Protein AF-A0A2H0FPE2-F1 (afdb_monomer_lite)

Radius of gyration: 36.57 Å; chains: 1; bounding box: 71×76×88 Å

pLDDT: mean 77.84, std 14.07, range [41.94, 98.0]

Structure (mmCIF, N/CA/C/O backbone):
data_AF-A0A2H0FPE2-F1
#
_entry.id   AF-A0A2H0FPE2-F1
#
loop_
_atom_site.group_PDB
_atom_site.id
_atom_site.type_symbol
_atom_site.label_atom_id
_atom_site.label_alt_id
_atom_site.label_comp_id
_atom_site.label_asym_id
_atom_site.label_entity_id
_atom_site.label_seq_id
_atom_site.pdbx_PDB_ins_code
_atom_site.Cartn_x
_atom_site.Cartn_y
_atom_site.Cartn_z
_atom_site.occupancy
_atom_site.B_iso_or_equiv
_atom_site.auth_seq_id
_atom_site.auth_comp_id
_atom_site.auth_asym_id
_atom_site.auth_atom_id
_atom_site.pdbx_PDB_model_num
ATOM 1 N N . ILE A 1 1 ? -11.562 -29.407 -19.167 1.00 75.38 1 ILE A N 1
ATOM 2 C CA . ILE A 1 1 ? -11.575 -29.638 -17.700 1.00 75.38 1 ILE A CA 1
ATOM 3 C C . ILE A 1 1 ? -12.177 -31.004 -17.381 1.00 75.38 1 ILE A C 1
ATOM 5 O O . ILE A 1 1 ? -11.482 -31.817 -16.789 1.00 75.38 1 ILE A O 1
ATOM 9 N N . ASP A 1 2 ? -13.384 -31.317 -17.862 1.00 82.12 2 ASP A N 1
ATOM 10 C CA . ASP A 1 2 ? -14.055 -32.599 -17.571 1.00 82.12 2 ASP A CA 1
ATOM 11 C C . ASP A 1 2 ? -13.269 -33.849 -17.997 1.00 82.12 2 ASP A C 1
ATOM 13 O O . ASP A 1 2 ? -13.118 -34.779 -17.211 1.00 82.12 2 ASP A O 1
ATOM 17 N N . ILE A 1 3 ? -12.720 -33.857 -19.217 1.00 82.88 3 ILE A N 1
ATOM 18 C CA . ILE A 1 3 ? -11.922 -34.982 -19.744 1.00 82.88 3 ILE A CA 1
ATOM 19 C C . ILE A 1 3 ? -10.658 -35.205 -18.900 1.00 82.88 3 ILE A C 1
ATOM 21 O O . ILE A 1 3 ? -10.318 -36.336 -18.568 1.00 82.88 3 ILE A O 1
ATOM 25 N N . PHE A 1 4 ? -9.995 -34.117 -18.507 1.00 84.25 4 PHE A N 1
ATOM 26 C CA . PHE A 1 4 ? -8.787 -34.161 -17.685 1.00 84.25 4 PHE A CA 1
ATOM 27 C C . PHE A 1 4 ? -9.075 -34.680 -16.270 1.00 84.25 4 PHE A C 1
ATOM 29 O O . PHE A 1 4 ? -8.364 -35.550 -15.781 1.00 84.25 4 PHE A O 1
ATOM 36 N N . ILE A 1 5 ? -10.149 -34.209 -15.626 1.00 82.62 5 ILE A N 1
ATOM 37 C CA . ILE A 1 5 ? -10.524 -34.679 -14.284 1.00 82.62 5 ILE A CA 1
ATOM 38 C C . ILE A 1 5 ? -10.939 -36.154 -14.317 1.00 82.62 5 ILE A C 1
ATOM 40 O O . ILE A 1 5 ? -10.510 -36.918 -13.457 1.00 82.62 5 ILE A O 1
ATOM 44 N N . LYS A 1 6 ? -11.701 -36.586 -15.332 1.00 82.94 6 LYS A N 1
ATOM 45 C CA . LYS A 1 6 ? -12.030 -38.009 -15.521 1.00 82.94 6 LYS A CA 1
ATOM 46 C C . LYS A 1 6 ? -10.776 -38.871 -15.678 1.00 82.94 6 LYS A C 1
ATOM 48 O O . LYS A 1 6 ? -10.694 -39.928 -15.060 1.00 82.94 6 LYS A O 1
ATOM 53 N N . PHE A 1 7 ? -9.792 -38.405 -16.450 1.00 83.19 7 PHE A N 1
ATOM 54 C CA . PHE A 1 7 ? -8.505 -39.086 -16.609 1.00 83.19 7 PHE A CA 1
ATOM 55 C C . PHE A 1 7 ? -7.758 -39.231 -15.272 1.00 83.19 7 PHE A C 1
ATOM 57 O O . PHE A 1 7 ? -7.337 -40.332 -14.924 1.00 83.19 7 PHE A O 1
ATOM 64 N N . VAL A 1 8 ? -7.661 -38.153 -14.485 1.00 84.56 8 VAL A N 1
ATOM 65 C CA . VAL A 1 8 ? -7.012 -38.173 -13.162 1.00 84.56 8 VAL A CA 1
ATOM 66 C C . VAL A 1 8 ? -7.737 -39.110 -12.190 1.00 84.56 8 VAL A C 1
ATOM 68 O O . VAL A 1 8 ? -7.090 -39.912 -11.528 1.00 84.56 8 VAL A O 1
ATOM 71 N N . LEU A 1 9 ? -9.071 -39.064 -12.114 1.00 83.38 9 LEU A N 1
ATOM 72 C CA . LEU A 1 9 ? -9.845 -39.934 -11.217 1.00 83.38 9 LEU A CA 1
ATOM 73 C C . LEU A 1 9 ? -9.667 -41.420 -11.544 1.00 83.38 9 LEU A C 1
ATOM 75 O O . LEU A 1 9 ? -9.528 -42.238 -10.634 1.00 83.38 9 LEU A O 1
ATOM 79 N N . ASN A 1 10 ? -9.608 -41.756 -12.834 1.00 82.31 10 ASN A N 1
ATOM 80 C CA . ASN A 1 10 ? -9.372 -43.124 -13.278 1.00 82.31 10 ASN A CA 1
ATOM 81 C C . ASN A 1 10 ? -7.967 -43.622 -12.887 1.00 82.31 10 ASN A C 1
ATOM 83 O O . ASN A 1 10 ? -7.808 -44.783 -12.522 1.00 82.31 10 ASN A O 1
ATOM 87 N N . GLN A 1 11 ? -6.962 -42.735 -12.878 1.00 85.12 11 GLN A N 1
ATOM 88 C CA . GLN A 1 11 ? -5.601 -43.044 -12.417 1.00 85.12 11 GLN A CA 1
ATOM 89 C C . GLN A 1 11 ? -5.539 -43.375 -10.913 1.00 85.12 11 GLN A C 1
ATOM 91 O O . GLN A 1 11 ? -4.677 -44.140 -10.487 1.00 85.12 11 GLN A O 1
ATOM 96 N N . PHE A 1 12 ? -6.462 -42.837 -10.111 1.00 84.38 12 PHE A N 1
ATOM 97 C CA . PHE A 1 12 ? -6.601 -43.145 -8.683 1.00 84.38 12 PHE A CA 1
ATOM 98 C C . PHE A 1 12 ? -7.554 -44.325 -8.403 1.00 84.38 12 PHE A C 1
ATOM 100 O O . PHE A 1 12 ? -7.975 -44.505 -7.264 1.00 84.38 12 PHE A O 1
ATOM 107 N N . PHE A 1 13 ? -7.909 -45.127 -9.420 1.00 73.19 13 PHE A N 1
ATOM 108 C CA . PHE A 1 13 ? -8.872 -46.242 -9.341 1.00 73.19 13 PHE A CA 1
ATOM 109 C C . PHE A 1 13 ? -10.278 -45.843 -8.852 1.00 73.19 13 PHE A C 1
ATOM 111 O O . PHE A 1 13 ? -11.094 -46.694 -8.493 1.00 73.19 13 PHE A O 1
ATOM 118 N N . ILE A 1 14 ? -10.607 -44.549 -8.885 1.00 75.94 14 ILE A N 1
ATOM 119 C CA . ILE A 1 14 ? -11.940 -44.045 -8.562 1.00 75.94 14 ILE A CA 1
ATOM 120 C C . ILE A 1 14 ? -12.778 -44.160 -9.838 1.00 75.94 14 ILE A C 1
ATOM 122 O O . ILE A 1 14 ? -12.774 -43.279 -10.700 1.00 75.94 14 ILE A O 1
ATOM 126 N N . SER A 1 15 ? -13.487 -45.283 -9.968 1.00 61.09 15 SER A N 1
ATOM 127 C CA . SER A 1 15 ? -14.406 -45.540 -11.083 1.00 61.09 15 SER A CA 1
ATOM 128 C C . SER A 1 15 ? -15.580 -44.561 -11.019 1.00 61.09 15 SER A C 1
ATOM 130 O O . SER A 1 15 ? -16.548 -44.757 -10.284 1.00 61.09 15 SER A O 1
ATOM 132 N N . SER A 1 16 ? -15.485 -43.462 -11.763 1.00 60.28 16 SER A N 1
ATOM 133 C CA . SER A 1 16 ? -16.496 -42.405 -11.756 1.00 60.28 16 SER A CA 1
ATOM 134 C C . SER A 1 16 ? -17.636 -42.719 -12.734 1.00 60.28 16 SER A C 1
ATOM 136 O O . SER A 1 16 ? -17.693 -42.192 -13.838 1.00 60.28 16 SER A O 1
ATOM 138 N N . ASN A 1 17 ? -18.617 -43.517 -12.294 1.00 60.84 17 ASN A N 1
ATOM 139 C CA . ASN A 1 17 ? -19.940 -43.653 -12.943 1.00 60.84 17 ASN A CA 1
ATOM 140 C C . ASN A 1 17 ? -20.829 -42.398 -12.761 1.00 60.84 17 ASN A C 1
ATOM 142 O O . ASN A 1 17 ? -22.056 -42.467 -12.755 1.00 60.84 17 ASN A O 1
ATOM 146 N N . LEU A 1 18 ? -20.217 -41.230 -12.565 1.00 62.97 18 LEU A N 1
ATOM 147 C CA . LEU A 1 18 ? -20.916 -39.980 -12.303 1.00 62.97 18 LEU A CA 1
ATOM 148 C C . LEU A 1 18 ? -21.081 -39.220 -13.623 1.00 62.97 18 LEU A C 1
ATOM 150 O O . LEU A 1 18 ? -20.124 -38.663 -14.161 1.00 62.97 18 LEU A O 1
ATOM 154 N N . ASN A 1 19 ? -22.317 -39.156 -14.125 1.00 68.06 19 ASN A N 1
ATOM 155 C CA . ASN A 1 19 ? -22.724 -38.319 -15.265 1.00 68.06 19 ASN A CA 1
ATOM 156 C C . ASN A 1 19 ? -22.798 -36.820 -14.897 1.00 68.06 19 ASN A C 1
ATOM 158 O O . ASN A 1 19 ? -23.699 -36.106 -15.324 1.00 68.06 19 ASN A O 1
ATOM 162 N N . ILE A 1 20 ? -21.867 -36.333 -14.074 1.00 73.06 20 ILE A N 1
ATOM 163 C CA . ILE A 1 20 ? -21.808 -34.937 -13.634 1.00 73.06 20 ILE A CA 1
ATOM 164 C C . ILE A 1 20 ? -20.642 -34.263 -14.360 1.00 73.06 20 ILE A C 1
ATOM 166 O O . ILE A 1 20 ? -19.510 -34.744 -14.300 1.00 73.06 20 ILE A O 1
ATOM 170 N N . SER A 1 21 ? -20.894 -33.143 -15.039 1.00 84.88 21 SER A N 1
ATOM 171 C CA . SER A 1 21 ? -19.815 -32.326 -15.606 1.00 84.88 21 SER A CA 1
ATOM 172 C C . SER A 1 21 ? -19.144 -31.528 -14.485 1.00 84.88 21 SER A C 1
ATOM 174 O O . SER A 1 21 ? -19.747 -30.624 -13.901 1.00 84.88 21 SER A O 1
ATOM 176 N N . PHE A 1 22 ? -17.883 -31.839 -14.190 1.00 84.81 22 PHE A N 1
ATOM 177 C CA . PHE A 1 22 ? -17.054 -31.141 -13.205 1.00 84.81 22 PHE A CA 1
ATOM 178 C C . PHE A 1 22 ? -16.921 -29.643 -13.492 1.00 84.81 22 PHE A C 1
ATOM 180 O O . PHE A 1 22 ? -16.831 -28.852 -12.557 1.00 84.81 22 PHE A O 1
ATOM 187 N N . SER A 1 23 ? -16.978 -29.236 -14.761 1.00 88.56 23 SER A N 1
ATOM 188 C CA . SER A 1 23 ? -17.035 -27.825 -15.150 1.00 88.56 23 SER A CA 1
ATOM 189 C C . SER A 1 23 ? -18.236 -27.111 -14.508 1.00 88.56 23 SER A C 1
ATOM 191 O O . SER A 1 23 ? -18.063 -26.042 -13.926 1.00 88.56 23 SER A O 1
ATOM 193 N N . TYR A 1 24 ? -19.432 -27.720 -14.523 1.00 89.81 24 TYR A N 1
ATOM 194 C CA . TYR A 1 24 ? -20.614 -27.156 -13.854 1.00 89.81 24 TYR A CA 1
ATOM 195 C C . TYR A 1 24 ? -20.476 -27.172 -12.331 1.00 89.81 24 TYR A C 1
ATOM 197 O O . TYR A 1 24 ? -20.894 -26.218 -11.683 1.00 89.81 24 TYR A O 1
ATOM 205 N N . LEU A 1 25 ? -19.851 -28.204 -11.756 1.00 89.50 25 LEU A N 1
ATOM 206 C CA . LEU A 1 25 ? -19.606 -28.277 -10.314 1.00 89.50 25 LEU A CA 1
ATOM 207 C C . LEU A 1 25 ? -18.671 -27.156 -9.833 1.00 89.50 25 LEU A C 1
ATOM 209 O O . LEU A 1 25 ? -18.956 -26.519 -8.824 1.00 89.50 25 LEU A O 1
ATOM 213 N N . ILE A 1 26 ? -17.594 -26.866 -10.569 1.00 91.62 26 ILE A N 1
ATOM 214 C CA . ILE A 1 26 ? -16.665 -25.772 -10.243 1.00 91.62 26 ILE A CA 1
ATOM 215 C C . ILE A 1 26 ? -17.377 -24.419 -10.322 1.00 91.62 26 ILE A C 1
ATOM 217 O O . ILE A 1 26 ? -17.233 -23.600 -9.415 1.00 91.62 26 ILE A O 1
ATOM 221 N N . ILE A 1 27 ? -18.176 -24.196 -11.373 1.00 94.19 27 ILE A N 1
ATOM 222 C CA . ILE A 1 27 ? -18.973 -22.970 -11.524 1.00 94.19 27 ILE A CA 1
ATOM 223 C C . ILE A 1 27 ? -19.965 -22.835 -10.363 1.00 94.19 27 ILE A C 1
ATOM 225 O O . ILE A 1 27 ? -20.053 -21.767 -9.762 1.00 94.19 27 ILE A O 1
ATOM 229 N N . LEU A 1 28 ? -20.669 -23.915 -10.007 1.00 95.00 28 LEU A N 1
ATOM 230 C CA . LEU A 1 28 ? -21.618 -23.930 -8.895 1.00 95.00 28 LEU A CA 1
ATOM 231 C C . LEU A 1 28 ? -20.932 -23.565 -7.575 1.00 95.00 28 LEU A C 1
ATOM 233 O O . LEU A 1 28 ? -21.420 -22.692 -6.867 1.00 95.00 28 LEU A O 1
ATOM 237 N N . VAL A 1 29 ? -19.790 -24.185 -7.258 1.00 96.12 29 VAL A N 1
ATOM 238 C CA . VAL A 1 29 ? -19.025 -23.896 -6.033 1.00 96.12 29 VAL A CA 1
ATOM 239 C C . VAL A 1 29 ? -18.549 -22.446 -6.015 1.00 96.12 29 VAL A C 1
ATOM 241 O O . VAL A 1 29 ? -18.688 -21.770 -4.998 1.00 96.12 29 VAL A O 1
ATOM 244 N N . TYR A 1 30 ? -18.038 -21.942 -7.139 1.00 96.06 30 TYR A N 1
ATOM 245 C CA . TYR A 1 30 ? -17.602 -20.554 -7.260 1.00 96.06 30 TYR A CA 1
ATOM 246 C C . TYR A 1 30 ? -18.749 -19.570 -6.997 1.00 96.06 30 TYR A C 1
ATOM 248 O O . TYR A 1 30 ? -18.620 -18.668 -6.168 1.00 96.06 30 TYR A O 1
ATOM 256 N N . VAL A 1 31 ? -19.894 -19.771 -7.657 1.00 97.50 31 VAL A N 1
ATOM 257 C CA . VAL A 1 31 ? -21.094 -18.944 -7.464 1.00 97.50 31 VAL A CA 1
ATOM 258 C C . VAL A 1 31 ? -21.600 -19.056 -6.027 1.00 97.50 31 VAL A C 1
ATOM 260 O O . VAL A 1 31 ? -21.934 -18.048 -5.410 1.00 97.50 31 VAL A O 1
ATOM 263 N N . PHE A 1 32 ? -21.608 -20.260 -5.462 1.00 97.75 32 PHE A N 1
ATOM 264 C CA . PHE A 1 32 ? -22.054 -20.506 -4.097 1.00 97.75 32 PHE A CA 1
ATOM 265 C C . PHE A 1 32 ? -21.192 -19.770 -3.062 1.00 97.75 32 PHE A C 1
ATOM 267 O O . PHE A 1 32 ? -21.739 -19.151 -2.152 1.00 97.75 32 PHE A O 1
ATOM 274 N N . ILE A 1 33 ? -19.863 -19.752 -3.227 1.00 97.31 33 ILE A N 1
ATOM 275 C CA . ILE A 1 33 ? -18.948 -18.984 -2.365 1.00 97.31 33 ILE A CA 1
ATOM 276 C C . ILE A 1 33 ? -19.266 -17.487 -2.430 1.00 97.31 33 ILE A C 1
ATOM 278 O O . ILE A 1 33 ? -19.326 -16.833 -1.389 1.00 97.31 33 ILE A O 1
ATOM 282 N N . HIS A 1 34 ? -19.518 -16.944 -3.624 1.00 97.31 34 HIS A N 1
ATOM 283 C CA . HIS A 1 34 ? -19.890 -15.533 -3.783 1.00 97.31 34 HIS A CA 1
ATOM 284 C C . HIS A 1 34 ? -21.232 -15.202 -3.142 1.00 97.31 34 HIS A C 1
ATOM 286 O O . HIS A 1 34 ? -21.344 -14.186 -2.459 1.00 97.31 34 HIS A O 1
ATOM 292 N N . ILE A 1 35 ? -22.236 -16.068 -3.301 1.00 98.00 35 ILE A N 1
ATOM 293 C CA . ILE A 1 35 ? -23.546 -15.894 -2.663 1.00 98.00 35 ILE A CA 1
ATOM 294 C C . ILE A 1 35 ? -23.400 -15.916 -1.139 1.00 98.00 35 ILE A C 1
ATOM 296 O O . ILE A 1 35 ? -23.894 -15.014 -0.463 1.00 98.00 35 ILE A O 1
ATOM 300 N N . LEU A 1 36 ? -22.681 -16.899 -0.588 1.00 97.38 36 LEU A N 1
ATOM 301 C CA . LEU A 1 36 ? -22.422 -16.977 0.851 1.00 97.38 36 LEU A CA 1
ATOM 302 C C . LEU A 1 36 ? -21.652 -15.756 1.364 1.00 97.38 36 LEU A C 1
ATOM 304 O O . LEU A 1 36 ? -21.996 -15.218 2.419 1.00 97.38 36 LEU A O 1
ATOM 308 N N . GLY A 1 37 ? -20.644 -15.298 0.619 1.00 96.81 37 GLY A N 1
ATOM 309 C CA . GLY A 1 37 ? -19.879 -14.093 0.932 1.00 96.81 37 GLY A CA 1
ATOM 310 C C . GLY A 1 37 ? -20.766 -12.850 0.957 1.00 96.81 37 GLY A C 1
ATOM 311 O O . GLY A 1 37 ? -20.761 -12.109 1.939 1.00 96.81 37 GLY A O 1
ATOM 312 N N . GLY A 1 38 ? -21.597 -12.673 -0.073 1.00 96.94 38 GLY A N 1
ATOM 313 C CA . GLY A 1 38 ? -22.553 -11.575 -0.181 1.00 96.94 38 GLY A CA 1
ATOM 314 C C . GLY A 1 38 ? -23.552 -11.561 0.974 1.00 96.94 38 GLY A C 1
ATOM 315 O O . GLY A 1 38 ? -23.664 -10.552 1.668 1.00 96.94 38 GLY A O 1
ATOM 316 N N . ILE A 1 39 ? -24.204 -12.693 1.259 1.00 97.25 39 ILE A N 1
ATOM 317 C CA . ILE A 1 39 ? -25.150 -12.820 2.382 1.00 97.25 39 ILE A CA 1
ATOM 318 C C . ILE A 1 39 ? -24.455 -12.513 3.714 1.00 97.25 39 ILE A C 1
ATOM 320 O O . ILE A 1 39 ? -24.968 -11.729 4.513 1.00 97.25 39 ILE A O 1
ATOM 324 N N . SER A 1 40 ? -23.265 -13.076 3.940 1.00 95.50 40 SER A N 1
ATOM 325 C CA . SER A 1 40 ? -22.494 -12.843 5.166 1.00 95.50 40 SER A CA 1
ATOM 326 C C . SER A 1 40 ? -22.142 -11.364 5.332 1.00 95.50 40 SER A C 1
ATOM 328 O O . SER A 1 40 ? -22.392 -10.786 6.390 1.00 95.50 40 SER A O 1
ATOM 330 N N . SER A 1 41 ? -21.628 -10.724 4.277 1.00 94.44 41 SER A N 1
ATOM 331 C CA . SER A 1 41 ? -21.304 -9.295 4.291 1.00 94.44 41 SER A CA 1
ATOM 332 C C . SER A 1 41 ? -22.538 -8.415 4.490 1.00 94.44 41 SER A C 1
ATOM 334 O O . SER A 1 41 ? -22.473 -7.461 5.260 1.00 94.44 41 SER A O 1
ATOM 336 N N . GLY A 1 42 ? -23.681 -8.765 3.891 1.00 95.56 42 GLY A N 1
ATOM 337 C CA . GLY A 1 42 ? -24.933 -8.024 4.034 1.00 95.56 42 GLY A CA 1
ATOM 338 C C . GLY A 1 42 ? -25.470 -8.070 5.464 1.00 95.56 42 GLY A C 1
ATOM 339 O O . GLY A 1 42 ? -25.828 -7.038 6.031 1.00 95.56 42 GLY A O 1
ATOM 340 N N . ILE A 1 43 ? -25.446 -9.248 6.097 1.00 95.25 43 ILE A N 1
ATOM 341 C CA . ILE A 1 43 ? -25.849 -9.402 7.503 1.00 95.25 43 ILE A CA 1
ATOM 342 C C . ILE A 1 43 ? -24.928 -8.595 8.427 1.00 95.25 43 ILE A C 1
ATOM 344 O O . ILE A 1 43 ? -25.403 -7.974 9.380 1.00 95.25 43 ILE A O 1
ATOM 348 N N . ILE A 1 44 ? -23.618 -8.594 8.162 1.00 91.69 44 ILE A N 1
ATOM 349 C CA . ILE A 1 44 ? -22.653 -7.798 8.930 1.00 91.69 44 ILE A CA 1
ATOM 350 C C . ILE A 1 44 ? -22.928 -6.304 8.731 1.00 91.69 44 ILE A C 1
ATOM 352 O O . ILE A 1 44 ? -23.028 -5.585 9.723 1.00 91.69 44 ILE A O 1
ATOM 356 N N . ALA A 1 45 ? -23.129 -5.853 7.491 1.00 92.44 45 ALA A N 1
ATOM 357 C CA . ALA A 1 45 ? -23.367 -4.452 7.154 1.00 92.44 45 ALA A CA 1
ATOM 358 C C . ALA A 1 45 ? -24.579 -3.862 7.890 1.00 92.44 45 ALA A C 1
ATOM 360 O O . ALA A 1 45 ? -24.484 -2.765 8.432 1.00 92.44 45 ALA A O 1
ATOM 361 N N . ILE A 1 46 ? -25.677 -4.616 8.017 1.00 94.25 46 ILE A N 1
ATOM 362 C CA . ILE A 1 46 ? -26.871 -4.188 8.775 1.00 94.25 46 ILE A CA 1
ATOM 363 C C . ILE A 1 46 ? -26.550 -3.938 10.259 1.00 94.25 46 ILE A C 1
ATOM 365 O O . ILE A 1 46 ? -27.172 -3.100 10.912 1.00 94.25 46 ILE A O 1
ATOM 369 N N . ARG A 1 47 ? -25.572 -4.657 10.820 1.00 90.19 47 ARG A N 1
ATOM 370 C CA . ARG A 1 47 ? -25.187 -4.546 12.234 1.00 90.19 47 ARG A CA 1
ATOM 371 C C . ARG A 1 47 ? -24.174 -3.432 12.494 1.00 90.19 47 ARG A C 1
ATOM 373 O O . ARG A 1 47 ? -24.079 -2.999 13.642 1.00 90.19 47 ARG A O 1
ATOM 380 N N . ILE A 1 48 ? -23.450 -2.966 11.471 1.00 89.69 48 ILE A N 1
ATOM 381 C CA . ILE A 1 48 ? -22.398 -1.947 11.613 1.00 89.69 48 ILE A CA 1
ATOM 382 C C . ILE A 1 48 ? -22.937 -0.653 12.241 1.00 89.69 48 ILE A C 1
ATOM 384 O O . ILE A 1 48 ? -22.375 -0.262 13.259 1.00 89.69 48 ILE A O 1
ATOM 388 N N . PRO A 1 49 ? -24.031 -0.022 11.760 1.00 88.81 49 PRO A N 1
ATOM 389 C CA . PRO A 1 49 ? -24.487 1.256 12.313 1.00 88.81 49 PRO A CA 1
ATOM 390 C C . PRO A 1 49 ? -24.812 1.181 13.806 1.00 88.81 49 PRO A C 1
ATOM 392 O O . PRO A 1 49 ? -24.385 2.033 14.576 1.00 88.81 49 PRO A O 1
ATOM 395 N N . LYS A 1 50 ? -25.510 0.117 14.231 1.00 88.31 50 LYS A N 1
ATOM 396 C CA . LYS A 1 50 ? -25.859 -0.106 15.643 1.00 88.31 50 LYS A CA 1
ATOM 397 C C . LYS A 1 50 ? -24.626 -0.385 16.502 1.00 88.31 50 LYS A C 1
ATOM 399 O O . LYS A 1 50 ? -24.567 0.003 17.664 1.00 88.31 50 LYS A O 1
ATOM 404 N N . TRP A 1 51 ? -23.652 -1.105 15.954 1.00 86.94 51 TRP A N 1
ATOM 405 C CA . TRP A 1 51 ? -22.410 -1.374 16.661 1.00 86.94 51 TRP A CA 1
ATOM 406 C C . TRP A 1 51 ? -21.575 -0.101 16.822 1.00 86.94 51 TRP A C 1
ATOM 408 O O . TRP A 1 51 ? -21.162 0.190 17.940 1.00 86.94 51 TRP A O 1
ATOM 418 N N . VAL A 1 52 ? -21.421 0.688 15.754 1.00 88.69 52 VAL A N 1
ATOM 419 C CA . VAL A 1 52 ? -20.742 1.990 15.775 1.00 88.69 52 VAL A CA 1
ATOM 420 C C . VAL A 1 52 ? -21.437 2.938 16.743 1.00 88.69 52 VAL A C 1
ATOM 422 O O . VAL A 1 52 ? -20.768 3.463 17.618 1.00 88.69 52 VAL A O 1
ATOM 425 N N . SER A 1 53 ? -22.764 3.099 16.685 1.00 86.44 53 SER A N 1
ATOM 426 C CA . SER A 1 53 ? -23.481 4.016 17.584 1.00 86.44 53 SER A CA 1
ATOM 427 C C . SER A 1 53 ? -23.282 3.673 19.060 1.00 86.44 53 SER A C 1
ATOM 429 O O . SER A 1 53 ? -23.125 4.567 19.885 1.00 86.44 53 SER A O 1
ATOM 431 N N . ASN A 1 54 ? -23.261 2.383 19.402 1.00 86.00 54 ASN A N 1
ATOM 432 C CA . ASN A 1 54 ? -23.059 1.942 20.781 1.00 86.00 54 ASN A CA 1
ATOM 433 C C . ASN A 1 54 ? -21.618 2.164 21.251 1.00 86.00 54 ASN A C 1
ATOM 435 O O . ASN A 1 54 ? -21.404 2.490 22.409 1.00 86.00 54 ASN A O 1
ATOM 439 N N . PHE A 1 55 ? -20.644 1.973 20.362 1.00 83.94 55 PHE A N 1
ATOM 440 C CA . PHE A 1 55 ? -19.222 2.067 20.689 1.00 83.94 55 PHE A CA 1
ATOM 441 C C . PHE A 1 55 ? -18.685 3.505 20.608 1.00 83.94 55 PHE A C 1
ATOM 443 O O . PHE A 1 55 ? -17.734 3.847 21.301 1.00 83.94 55 PHE A O 1
ATOM 450 N N . ALA A 1 56 ? -19.311 4.350 19.784 1.00 82.19 56 ALA A N 1
ATOM 451 C CA . ALA A 1 56 ? -18.963 5.754 19.582 1.00 82.19 56 ALA A CA 1
ATOM 452 C C . ALA A 1 56 ? -19.121 6.585 20.859 1.00 82.19 56 ALA A C 1
ATOM 454 O O . ALA A 1 56 ? -18.315 7.474 21.102 1.00 82.19 56 ALA A O 1
ATOM 455 N N . HIS A 1 57 ? -20.122 6.276 21.693 1.00 76.31 57 HIS A N 1
ATOM 456 C CA . HIS A 1 57 ? -20.359 6.994 22.951 1.00 76.31 57 HIS A CA 1
ATOM 457 C C . HIS A 1 57 ? -19.180 6.883 23.930 1.00 76.31 57 HIS A C 1
ATOM 459 O O . HIS A 1 57 ? -18.962 7.790 24.728 1.00 76.31 57 HIS A O 1
ATOM 465 N N . ASP A 1 58 ? -18.398 5.806 23.840 1.00 77.12 58 ASP A N 1
ATOM 466 C CA . ASP A 1 58 ? -17.246 5.558 24.712 1.00 77.12 58 ASP A CA 1
ATOM 467 C C . ASP A 1 58 ? -15.930 6.135 24.146 1.00 77.12 58 ASP A C 1
ATOM 469 O O . ASP A 1 58 ? -14.866 5.992 24.761 1.00 77.12 58 ASP A O 1
ATOM 473 N N . ILE A 1 59 ? -15.972 6.753 22.958 1.00 82.31 59 ILE A N 1
ATOM 474 C CA . ILE A 1 59 ? -14.801 7.272 22.245 1.00 82.31 59 ILE A CA 1
ATOM 475 C C . ILE A 1 59 ? -14.831 8.799 22.255 1.00 82.31 59 ILE A C 1
ATOM 477 O O . ILE A 1 59 ? -15.576 9.440 21.522 1.00 82.31 59 ILE A O 1
ATOM 481 N N . ASP A 1 60 ? -13.940 9.384 23.048 1.00 80.50 60 ASP A N 1
ATOM 482 C CA . ASP A 1 60 ? -13.645 10.812 23.006 1.00 80.50 60 ASP A CA 1
ATOM 483 C C . ASP A 1 60 ? -12.512 11.076 22.001 1.00 80.50 60 ASP A C 1
ATOM 485 O O . ASP A 1 60 ? -11.334 10.848 22.297 1.00 80.50 60 ASP A O 1
ATOM 489 N N . LEU A 1 61 ? -12.876 11.538 20.799 1.00 79.81 61 LEU A N 1
ATOM 490 C CA . LEU A 1 61 ? -11.935 11.824 19.708 1.00 79.81 61 LEU A CA 1
ATOM 491 C C . LEU A 1 61 ? -10.917 12.915 20.073 1.00 79.81 61 LEU A C 1
ATOM 493 O O . LEU A 1 61 ? -9.814 12.921 19.531 1.00 79.81 61 LEU A O 1
ATOM 497 N N . SER A 1 62 ? -11.229 13.790 21.037 1.00 74.56 62 SER A N 1
ATOM 498 C CA . SER A 1 62 ? -10.310 14.850 21.475 1.00 74.56 62 SER A CA 1
ATOM 499 C C . SER A 1 62 ? -9.049 14.312 22.169 1.00 74.56 62 SER A C 1
ATOM 501 O O . SER A 1 62 ? -8.036 15.006 22.251 1.00 74.56 62 SER A O 1
ATOM 503 N N . GLN A 1 63 ? -9.075 13.052 22.621 1.00 77.06 63 GLN A N 1
ATOM 504 C CA . GLN A 1 63 ? -7.929 12.370 23.232 1.00 77.06 63 GLN A CA 1
ATOM 505 C C . GLN A 1 63 ? -6.937 11.825 22.194 1.00 77.06 63 GLN A C 1
ATOM 507 O O . GLN A 1 63 ? -5.837 11.397 22.559 1.00 77.06 63 GLN A O 1
ATOM 512 N N . ILE A 1 64 ? -7.305 11.818 20.910 1.00 79.81 64 ILE A N 1
ATOM 513 C CA . ILE A 1 64 ? -6.475 11.303 19.824 1.00 79.81 64 ILE A CA 1
ATOM 514 C C . ILE A 1 64 ? -5.695 12.465 19.215 1.00 79.81 64 ILE A C 1
ATOM 516 O O . ILE A 1 64 ? -6.068 13.037 18.198 1.00 79.81 64 ILE A O 1
ATOM 520 N N . VAL A 1 65 ? -4.599 12.838 19.872 1.00 76.25 65 VAL A N 1
ATOM 521 C CA . VAL A 1 65 ? -3.731 13.918 19.396 1.00 76.25 65 VAL A CA 1
ATOM 522 C C . VAL A 1 65 ? -2.578 13.314 18.590 1.00 76.25 65 VAL A C 1
ATOM 524 O O . VAL A 1 65 ? -1.803 12.525 19.151 1.00 76.25 65 VAL A O 1
ATOM 527 N N . PRO A 1 66 ? -2.427 13.667 17.298 1.00 75.56 66 PRO A N 1
ATOM 528 C CA . PRO A 1 66 ? -1.244 13.314 16.534 1.00 75.56 66 PRO A CA 1
ATOM 529 C C . PRO A 1 66 ? -0.012 13.873 17.240 1.00 75.56 66 PRO A C 1
ATOM 531 O O . PRO A 1 66 ? 0.071 15.063 17.542 1.00 75.56 66 PRO A O 1
ATOM 534 N N . GLU A 1 67 ? 0.956 13.007 17.517 1.00 66.50 67 GLU A N 1
ATOM 535 C CA . GLU A 1 67 ? 2.284 13.441 17.938 1.00 66.50 67 GLU A CA 1
ATOM 536 C C . GLU A 1 67 ? 2.836 14.304 16.798 1.00 66.50 67 GLU A C 1
ATOM 538 O O . GLU A 1 67 ? 3.020 13.795 15.690 1.00 66.50 67 GLU A O 1
ATOM 543 N N . SER A 1 68 ? 2.990 15.614 17.029 1.00 57.19 68 SER A N 1
ATOM 544 C CA . SER A 1 68 ? 3.377 16.548 15.976 1.00 57.19 68 SER A CA 1
ATOM 545 C C . SER A 1 68 ? 4.686 16.074 15.360 1.00 57.19 68 SER A C 1
ATOM 547 O O . SER A 1 68 ? 5.735 16.018 16.006 1.00 57.19 68 SER A O 1
ATOM 549 N N . THR A 1 69 ? 4.625 15.669 14.095 1.00 51.84 69 THR A N 1
ATOM 550 C CA . THR A 1 69 ? 5.829 15.363 13.339 1.00 51.84 69 THR A CA 1
ATOM 551 C C . THR A 1 69 ? 6.610 16.652 13.214 1.00 51.84 69 THR A C 1
ATOM 553 O O . THR A 1 69 ? 6.217 17.553 12.473 1.00 51.84 69 THR A O 1
ATOM 556 N N . SER A 1 70 ? 7.697 16.734 13.979 1.00 47.94 70 SER A N 1
ATOM 557 C CA . SER A 1 70 ? 8.768 17.706 13.812 1.00 47.94 70 SER A CA 1
ATOM 558 C C . SER A 1 70 ? 8.975 17.983 12.327 1.00 47.94 70 SER A C 1
ATOM 560 O O . SER A 1 70 ? 9.179 17.048 11.549 1.00 47.94 70 SER A O 1
ATOM 562 N N . GLU A 1 71 ? 8.864 19.261 11.980 1.00 44.97 71 GLU A N 1
ATOM 563 C CA . GLU A 1 71 ? 8.947 19.841 10.646 1.00 44.97 71 GLU A CA 1
ATOM 564 C C . GLU A 1 71 ? 9.803 19.010 9.683 1.00 44.97 71 GLU A C 1
ATOM 566 O O . GLU A 1 71 ? 11.032 18.961 9.780 1.00 44.97 71 GLU A O 1
ATOM 571 N N . ILE A 1 72 ? 9.156 18.375 8.704 1.00 45.84 72 ILE A N 1
ATOM 572 C CA . ILE A 1 72 ? 9.863 17.875 7.530 1.00 45.84 72 ILE A CA 1
ATOM 573 C C . ILE A 1 72 ? 10.416 19.119 6.830 1.00 45.84 72 ILE A C 1
ATOM 575 O O . ILE A 1 72 ? 9.683 19.865 6.178 1.00 45.84 72 ILE A O 1
ATOM 579 N N . VAL A 1 73 ? 11.711 19.376 7.023 1.00 43.66 73 VAL A N 1
ATOM 580 C CA . VAL A 1 73 ? 12.445 20.499 6.437 1.00 43.66 73 VAL A CA 1
ATOM 581 C C . VAL A 1 73 ? 12.205 20.507 4.928 1.00 43.66 73 VAL A C 1
ATOM 583 O O . VAL A 1 73 ? 12.788 19.724 4.175 1.00 43.66 73 VAL A O 1
ATOM 586 N N . LYS A 1 74 ? 11.337 21.415 4.467 1.00 43.81 74 LYS A N 1
ATOM 587 C CA . LYS A 1 74 ? 11.102 21.668 3.044 1.00 43.81 74 LYS A CA 1
ATOM 588 C C . LYS A 1 74 ? 12.395 22.192 2.432 1.00 43.81 74 LYS A C 1
ATOM 590 O O . LYS A 1 74 ? 12.714 23.379 2.504 1.00 43.81 74 LYS A O 1
ATOM 595 N N . MET A 1 75 ? 13.159 21.297 1.818 1.00 42.31 75 MET A N 1
ATOM 596 C CA . MET A 1 75 ? 14.402 21.649 1.148 1.00 42.31 75 MET A CA 1
ATOM 597 C C . MET A 1 75 ? 14.085 22.562 -0.050 1.00 42.31 75 MET A C 1
ATOM 599 O O . MET A 1 75 ? 13.529 22.128 -1.061 1.00 42.31 75 MET A O 1
ATOM 603 N N . LYS A 1 76 ? 14.411 23.859 0.075 1.00 42.75 76 LYS A N 1
ATOM 604 C CA . LYS A 1 76 ? 14.223 24.872 -0.978 1.00 42.75 76 LYS A CA 1
ATOM 605 C C . LYS A 1 76 ? 14.883 24.410 -2.283 1.00 42.75 76 LYS A C 1
ATOM 607 O O . LYS A 1 76 ? 16.104 24.272 -2.366 1.00 42.75 76 LYS A O 1
ATOM 612 N N . ARG A 1 77 ? 14.078 24.222 -3.335 1.00 46.28 77 ARG A N 1
ATOM 613 C CA . ARG A 1 77 ? 14.562 23.949 -4.698 1.00 46.28 77 ARG A CA 1
ATOM 614 C C . ARG A 1 77 ? 15.316 25.175 -5.225 1.00 46.28 77 ARG A C 1
ATOM 616 O O . ARG A 1 77 ? 14.710 26.204 -5.511 1.00 46.28 77 ARG A O 1
ATOM 623 N N . LYS A 1 78 ? 16.639 25.063 -5.386 1.00 43.62 78 LYS A N 1
ATOM 624 C CA . LYS A 1 78 ? 17.443 26.050 -6.126 1.00 43.62 78 LYS A CA 1
ATOM 625 C C . LYS A 1 78 ? 17.056 26.011 -7.607 1.00 43.62 78 LYS A C 1
ATOM 627 O O . LYS A 1 78 ? 17.220 24.984 -8.267 1.00 43.62 78 LYS A O 1
ATOM 632 N N . SER A 1 79 ? 16.579 27.133 -8.140 1.00 45.50 79 SER A N 1
ATOM 633 C CA . SER A 1 79 ? 16.387 27.318 -9.577 1.00 45.50 79 SER A CA 1
ATOM 634 C C . SER A 1 79 ? 17.755 27.434 -10.264 1.00 45.50 79 SER A C 1
ATOM 636 O O . SER A 1 79 ? 18.536 28.350 -10.006 1.00 45.50 79 SER A O 1
ATOM 638 N N . LYS A 1 80 ? 18.089 26.476 -11.137 1.00 45.19 80 LYS A N 1
ATOM 639 C CA . LYS A 1 80 ? 19.279 26.578 -11.994 1.00 45.19 80 LYS A CA 1
ATOM 640 C C . LYS A 1 80 ? 18.977 27.523 -13.159 1.00 45.19 80 LYS A C 1
ATOM 642 O O . LYS A 1 80 ? 18.144 27.221 -14.012 1.00 45.19 80 LYS A O 1
ATOM 647 N N . LYS A 1 81 ? 19.665 28.667 -13.179 1.00 45.94 81 LYS A N 1
ATOM 648 C CA . LYS A 1 81 ? 19.628 29.667 -14.253 1.00 45.94 81 LYS A CA 1
ATOM 649 C C . LYS A 1 81 ? 20.216 29.114 -15.564 1.00 45.94 81 LYS A C 1
ATOM 651 O O . LYS A 1 81 ? 21.345 28.641 -15.604 1.00 45.94 81 LYS A O 1
ATOM 656 N N . TRP A 1 82 ? 19.415 29.217 -16.625 1.00 41.94 82 TRP A N 1
ATOM 657 C CA . TRP A 1 82 ? 19.743 29.886 -17.894 1.00 41.94 82 TRP A CA 1
ATOM 658 C C . TRP A 1 82 ? 21.106 29.596 -18.561 1.00 41.94 82 TRP A C 1
ATOM 660 O O . TRP A 1 82 ? 21.868 30.509 -18.845 1.00 41.94 82 TRP A O 1
ATOM 670 N N . PHE A 1 83 ? 21.357 28.349 -18.960 1.00 42.09 83 PHE A N 1
ATOM 671 C CA . PHE A 1 83 ? 22.347 28.034 -20.012 1.00 42.09 83 PHE A CA 1
ATOM 672 C C . PHE A 1 83 ? 21.700 27.351 -21.232 1.00 42.09 83 PHE A C 1
ATOM 674 O O . PHE A 1 83 ? 22.271 26.462 -21.856 1.00 42.09 83 PHE A O 1
ATOM 681 N N . SER A 1 84 ? 20.471 27.740 -21.587 1.00 50.34 84 SER A N 1
ATOM 682 C CA . SER A 1 84 ? 19.726 27.137 -22.706 1.00 50.34 84 SER A CA 1
ATOM 683 C C . SER A 1 84 ? 19.919 27.827 -24.060 1.00 50.34 84 SER A C 1
ATOM 685 O O . SER A 1 84 ? 19.382 27.340 -25.050 1.00 50.34 84 SER A O 1
ATOM 687 N N . LYS A 1 85 ? 20.682 28.926 -24.149 1.00 51.72 85 LYS A N 1
ATOM 688 C CA . LYS A 1 85 ? 20.794 29.704 -25.400 1.00 51.72 85 LYS A CA 1
ATOM 689 C C . LYS A 1 85 ? 22.040 29.418 -26.248 1.00 51.72 85 LYS A C 1
ATOM 691 O O . LYS A 1 85 ? 22.129 29.934 -27.352 1.00 51.72 85 LYS A O 1
ATOM 696 N N . LEU A 1 86 ? 22.960 28.561 -25.790 1.00 51.75 86 LEU A N 1
ATOM 697 C CA . LEU A 1 86 ? 24.156 28.198 -26.570 1.00 51.75 86 LEU A CA 1
ATOM 698 C C . LEU A 1 86 ? 23.933 26.992 -27.502 1.00 51.75 86 LEU A C 1
ATOM 700 O O . LEU A 1 86 ? 24.683 26.784 -28.447 1.00 51.75 86 LEU A O 1
ATOM 704 N N . SER A 1 87 ? 22.870 26.216 -27.274 1.00 57.91 87 SER A N 1
ATOM 705 C CA . SER A 1 87 ? 22.597 24.989 -28.033 1.00 57.91 87 SER A CA 1
ATOM 706 C C . SER A 1 87 ? 22.091 25.241 -29.457 1.00 57.91 87 SER A C 1
ATOM 708 O O . SER A 1 87 ? 22.383 24.435 -30.335 1.00 57.91 87 SER A O 1
ATOM 710 N N . GLY A 1 88 ? 21.350 26.328 -29.698 1.00 60.06 88 GLY A N 1
ATOM 711 C CA . GLY A 1 88 ? 20.810 26.634 -31.030 1.00 60.06 88 GLY A CA 1
ATOM 712 C C . GLY A 1 88 ? 21.879 27.135 -32.003 1.00 60.06 88 GLY A C 1
ATOM 713 O O . GLY A 1 88 ? 21.921 26.701 -33.150 1.00 60.06 88 GLY A O 1
ATOM 714 N N . ILE A 1 89 ? 22.794 27.987 -31.522 1.00 66.62 89 ILE A N 1
ATOM 715 C CA . ILE A 1 89 ? 23.881 28.550 -32.338 1.00 66.62 89 ILE A CA 1
ATOM 716 C C . ILE A 1 89 ? 24.913 27.475 -32.721 1.00 66.62 89 ILE A C 1
ATOM 718 O O . ILE A 1 89 ? 25.397 27.458 -33.850 1.00 66.62 89 ILE A O 1
ATOM 722 N N . LEU A 1 90 ? 25.194 26.534 -31.809 1.00 65.12 90 LEU A N 1
ATOM 723 C CA . LEU A 1 90 ? 26.072 25.386 -32.058 1.00 65.12 90 LEU A CA 1
ATOM 724 C C . LEU A 1 90 ? 25.473 24.426 -33.088 1.00 65.12 90 LEU A C 1
ATOM 726 O O . LEU A 1 90 ? 26.192 23.959 -33.963 1.00 65.12 90 LEU A O 1
ATOM 730 N N . PHE A 1 91 ? 24.162 24.172 -33.027 1.00 68.50 91 PHE A N 1
ATOM 731 C CA . PHE A 1 91 ? 23.478 23.326 -34.006 1.00 68.50 91 PHE A CA 1
ATOM 732 C C . PHE A 1 91 ? 23.537 23.931 -35.416 1.00 68.50 91 PHE A C 1
ATOM 734 O O . PHE A 1 91 ? 23.845 23.226 -36.373 1.00 68.50 91 PHE A O 1
ATOM 741 N N . PHE A 1 92 ? 23.312 25.243 -35.540 1.00 71.88 92 PHE A N 1
ATOM 742 C CA . PHE A 1 92 ? 23.323 25.932 -36.834 1.00 71.88 92 PHE A CA 1
ATOM 743 C C . PHE A 1 92 ? 24.737 26.055 -37.426 1.00 71.88 92 PHE A C 1
ATOM 745 O O . PHE A 1 92 ? 24.939 25.753 -38.598 1.00 71.88 92 PHE A O 1
ATOM 752 N N . SER A 1 93 ? 25.727 26.422 -36.602 1.00 70.06 93 SER A N 1
ATOM 753 C CA . SER A 1 93 ? 27.146 26.479 -36.997 1.00 70.06 93 SER A CA 1
ATOM 754 C C . SER A 1 93 ? 27.666 25.116 -37.469 1.00 70.06 93 SER A C 1
ATOM 756 O O . SER A 1 93 ? 28.392 25.009 -38.455 1.00 70.06 93 SER A O 1
ATOM 758 N N . LEU A 1 94 ? 27.226 24.042 -36.818 1.00 67.00 94 LEU A N 1
ATOM 759 C CA . LEU A 1 94 ? 27.638 22.690 -37.152 1.00 67.00 94 LEU A CA 1
ATOM 760 C C . LEU A 1 94 ? 26.911 22.110 -38.373 1.00 67.00 94 LEU A C 1
ATOM 762 O O . LEU A 1 94 ? 27.533 21.417 -39.175 1.00 67.00 94 LEU A O 1
ATOM 766 N N . ALA A 1 95 ? 25.616 22.391 -38.542 1.00 72.31 95 ALA A N 1
ATOM 767 C CA . ALA A 1 95 ? 24.900 22.047 -39.769 1.00 72.31 95 ALA A CA 1
ATOM 768 C C . ALA A 1 95 ? 25.561 22.726 -40.978 1.00 72.31 95 ALA A C 1
ATOM 770 O O . ALA A 1 95 ? 25.789 22.082 -42.001 1.00 72.31 95 ALA A O 1
ATOM 771 N N . LEU A 1 96 ? 25.965 23.991 -40.817 1.00 76.44 96 LEU A N 1
ATOM 772 C CA . LEU A 1 96 ? 26.737 24.723 -41.815 1.00 76.44 96 LEU A CA 1
ATOM 773 C C . LEU A 1 96 ? 28.102 24.061 -42.076 1.00 76.44 96 LEU A C 1
ATOM 775 O O . LEU A 1 96 ? 28.459 23.853 -43.233 1.00 76.44 96 LEU A O 1
ATOM 779 N N . PHE A 1 97 ? 28.826 23.643 -41.031 1.00 77.00 97 PHE A N 1
ATOM 780 C CA . PHE A 1 97 ? 30.086 22.901 -41.168 1.00 77.00 97 PHE A CA 1
ATOM 781 C C . PHE A 1 97 ? 29.914 21.575 -41.929 1.00 77.00 97 PHE A C 1
ATOM 783 O O . PHE A 1 97 ? 30.702 21.279 -42.822 1.00 77.00 97 PHE A O 1
ATOM 790 N N . LEU A 1 98 ? 28.866 20.796 -41.638 1.00 71.44 98 LEU A N 1
ATOM 791 C CA . LEU A 1 98 ? 28.574 19.537 -42.336 1.00 71.44 98 LEU A CA 1
ATOM 792 C C . LEU A 1 98 ? 28.215 19.749 -43.812 1.00 71.44 98 LEU A C 1
ATOM 794 O O . LEU A 1 98 ? 28.628 18.951 -44.654 1.00 71.44 98 LEU A O 1
ATOM 798 N N . ILE A 1 99 ? 27.486 20.821 -44.136 1.00 74.25 99 ILE A N 1
ATOM 799 C CA . ILE A 1 99 ? 27.178 21.199 -45.523 1.00 74.25 99 ILE A CA 1
ATOM 800 C C . ILE A 1 99 ? 28.473 21.558 -46.261 1.00 74.25 99 ILE A C 1
ATOM 802 O O . ILE A 1 99 ? 28.728 21.023 -47.338 1.00 74.25 99 ILE A O 1
ATOM 806 N N . VAL A 1 100 ? 29.335 22.382 -45.658 1.00 74.12 100 VAL A N 1
ATOM 807 C CA . VAL A 1 100 ? 30.637 22.753 -46.239 1.00 74.12 100 VAL A CA 1
ATOM 808 C C . VAL A 1 100 ? 31.525 21.521 -46.446 1.00 74.12 100 VAL A C 1
ATOM 810 O O . VAL A 1 100 ? 32.096 21.351 -47.524 1.00 74.12 100 VAL A O 1
ATOM 813 N N . LEU A 1 101 ? 31.594 20.611 -45.470 1.00 67.25 101 LEU A N 1
ATOM 814 C CA . LEU A 1 101 ? 32.356 19.361 -45.581 1.00 67.25 101 LEU A CA 1
ATOM 815 C C . LEU A 1 101 ? 31.797 18.432 -46.676 1.00 67.25 101 LEU A C 1
ATOM 817 O O . LEU A 1 101 ? 32.545 17.722 -47.349 1.00 67.25 101 LEU A O 1
ATOM 821 N N . SER A 1 102 ? 30.474 18.443 -46.875 1.00 67.44 102 SER A N 1
ATOM 822 C CA . SER A 1 102 ? 29.821 17.643 -47.913 1.00 67.44 102 SER A CA 1
ATOM 823 C C . SER A 1 102 ? 30.033 18.192 -49.326 1.00 67.44 102 SER A C 1
ATOM 825 O O . SER A 1 102 ? 30.044 17.398 -50.259 1.00 67.44 102 SER A O 1
ATOM 827 N N . TYR A 1 103 ? 30.207 19.507 -49.498 1.00 68.38 103 TYR A N 1
ATOM 828 C CA . TYR A 1 103 ? 30.403 20.131 -50.815 1.00 68.38 103 TYR A CA 1
ATOM 829 C C . TYR A 1 103 ? 31.878 20.242 -51.235 1.00 68.38 103 TYR A C 1
ATOM 831 O O . TYR A 1 103 ? 32.184 20.196 -52.422 1.00 68.38 103 TYR A O 1
ATOM 839 N N . THR A 1 104 ? 32.812 20.342 -50.287 1.00 65.12 104 THR A N 1
ATOM 840 C CA . THR A 1 104 ? 34.249 20.557 -50.575 1.00 65.12 104 THR A CA 1
ATOM 841 C C . THR A 1 104 ? 35.025 19.295 -50.969 1.00 65.12 104 THR A C 1
ATOM 843 O O . THR A 1 104 ? 36.185 19.380 -51.367 1.00 65.12 104 THR A O 1
ATOM 846 N N . THR A 1 105 ? 34.408 18.113 -50.896 1.00 58.25 105 THR A N 1
ATOM 847 C CA . THR A 1 105 ? 35.083 16.818 -51.109 1.00 58.25 105 THR A CA 1
ATOM 848 C C . THR A 1 105 ? 34.956 16.261 -52.532 1.00 58.25 105 THR A C 1
ATOM 850 O O . THR A 1 105 ? 35.688 15.337 -52.878 1.00 58.25 105 THR A O 1
ATOM 853 N N . SER A 1 106 ? 34.123 16.870 -53.386 1.00 58.12 106 SER A N 1
ATOM 854 C CA . SER A 1 106 ? 33.960 16.496 -54.805 1.00 58.12 106 SER A CA 1
ATOM 855 C C . SER A 1 106 ? 35.218 16.719 -55.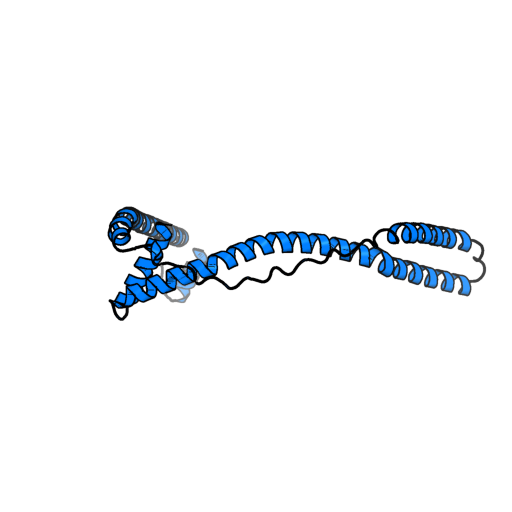660 1.00 58.12 106 SER A C 1
ATOM 857 O O . SER A 1 106 ? 35.308 16.172 -56.753 1.00 58.12 106 SER A O 1
ATOM 859 N N . SER A 1 107 ? 36.188 17.514 -55.197 1.00 58.44 107 SER A N 1
ATOM 860 C CA . SER A 1 107 ? 37.357 17.909 -56.001 1.00 58.44 107 SER A CA 1
ATOM 861 C C . SER A 1 107 ? 38.593 17.015 -55.812 1.00 58.44 107 SER A C 1
ATOM 863 O O . SER A 1 107 ? 39.583 17.200 -56.513 1.00 58.44 107 SER A O 1
ATOM 865 N N . PHE A 1 108 ? 38.568 16.053 -54.878 1.00 59.50 108 PHE A N 1
ATOM 866 C CA . PHE A 1 108 ? 39.735 15.229 -54.499 1.00 59.50 108 PHE A CA 1
ATOM 867 C C . PHE A 1 108 ? 39.642 13.761 -54.959 1.00 59.50 108 PHE A C 1
ATOM 869 O O . PHE A 1 108 ? 40.306 12.883 -54.405 1.00 59.50 108 PHE A O 1
ATOM 876 N N . GLU A 1 109 ? 38.827 13.474 -55.977 1.00 58.84 109 GLU A N 1
ATOM 877 C CA . GLU A 1 109 ? 38.479 12.105 -56.391 1.00 58.84 109 GLU A CA 1
ATOM 878 C C . GLU A 1 109 ? 39.635 11.265 -56.964 1.00 58.84 109 GLU A C 1
ATOM 880 O O . GLU A 1 109 ? 39.502 10.046 -57.060 1.00 58.84 109 GLU A O 1
ATOM 885 N N . SER A 1 110 ? 40.784 11.861 -57.294 1.00 65.50 110 SER A N 1
ATOM 886 C CA . SER A 1 110 ? 41.888 11.155 -57.960 1.00 65.50 110 SER A CA 1
ATOM 887 C C . SER A 1 110 ? 42.796 10.335 -57.031 1.00 65.50 110 SER A C 1
ATOM 889 O O . SER A 1 110 ? 43.519 9.469 -57.517 1.00 65.50 110 SER A O 1
ATOM 891 N N . ASN A 1 111 ? 42.749 10.539 -55.705 1.00 75.31 111 ASN A N 1
ATOM 892 C CA . ASN A 1 111 ? 43.654 9.881 -54.750 1.00 75.31 111 ASN A CA 1
ATOM 893 C C . ASN A 1 111 ? 42.905 8.965 -53.764 1.00 75.31 111 ASN A C 1
ATOM 895 O O . ASN A 1 111 ? 42.333 9.404 -52.763 1.00 75.31 111 ASN A O 1
ATOM 899 N N . LEU A 1 112 ? 42.972 7.656 -54.019 1.00 76.56 112 LEU A N 1
ATOM 900 C CA . LEU A 1 112 ? 42.300 6.593 -53.259 1.00 76.56 112 LEU A CA 1
ATOM 901 C C . LEU A 1 112 ? 42.556 6.614 -51.727 1.00 76.56 112 LEU A C 1
ATOM 903 O O . LEU A 1 112 ? 41.580 6.515 -50.979 1.00 76.56 112 LEU A O 1
ATOM 907 N N . PRO A 1 113 ? 43.789 6.812 -51.209 1.00 80.81 113 PRO A N 1
ATOM 908 C CA . PRO A 1 113 ? 44.014 6.888 -49.758 1.00 80.81 113 PRO A CA 1
ATOM 909 C C . PRO A 1 113 ? 43.390 8.135 -49.108 1.00 80.81 113 PRO A C 1
ATOM 911 O O . PRO A 1 113 ? 42.884 8.061 -47.988 1.00 80.81 113 PRO A O 1
ATOM 914 N N . ILE A 1 114 ? 43.352 9.264 -49.822 1.00 79.19 114 ILE A N 1
ATOM 915 C CA . ILE A 1 114 ? 42.729 10.508 -49.342 1.00 79.19 114 ILE A CA 1
ATOM 916 C C . ILE A 1 114 ? 41.210 10.323 -49.236 1.00 79.19 114 ILE A C 1
ATOM 918 O O . ILE A 1 114 ? 40.600 10.718 -48.242 1.00 79.19 114 ILE A O 1
ATOM 922 N N . LYS A 1 115 ? 40.603 9.630 -50.206 1.00 77.88 115 LYS A N 1
ATOM 923 C CA . LYS A 1 115 ? 39.173 9.294 -50.195 1.00 77.88 115 LYS A CA 1
ATOM 924 C C . LYS A 1 115 ? 38.776 8.464 -48.970 1.00 77.88 115 LYS A C 1
ATOM 926 O O . LYS A 1 115 ? 37.774 8.773 -48.326 1.00 77.88 115 LYS A O 1
ATOM 931 N N . ILE A 1 116 ? 39.567 7.449 -48.616 1.00 81.69 116 ILE A N 1
ATOM 932 C CA . ILE A 1 116 ? 39.307 6.604 -47.438 1.00 81.69 116 ILE A CA 1
ATOM 933 C C . ILE A 1 116 ? 39.410 7.431 -46.149 1.00 81.69 116 ILE A C 1
ATOM 935 O O . ILE A 1 116 ? 38.514 7.366 -45.306 1.00 81.69 116 ILE A O 1
ATOM 939 N N . ALA A 1 117 ? 40.450 8.260 -46.013 1.00 81.38 117 ALA A N 1
ATOM 940 C CA . ALA A 1 117 ? 40.620 9.131 -44.849 1.00 81.38 117 ALA A CA 1
ATOM 941 C C . ALA A 1 117 ? 39.435 10.102 -44.671 1.00 81.38 117 ALA A C 1
ATOM 943 O O . ALA A 1 117 ? 38.926 10.265 -43.559 1.00 81.38 117 ALA A O 1
ATOM 944 N N . ILE A 1 118 ? 38.935 10.680 -45.771 1.00 79.88 118 ILE A N 1
ATOM 945 C CA . ILE A 1 118 ? 37.763 11.570 -45.783 1.00 79.88 118 ILE A CA 1
ATOM 946 C C . ILE A 1 118 ? 36.480 10.835 -45.347 1.00 79.88 118 ILE A C 1
ATOM 948 O O . ILE A 1 118 ? 35.657 11.387 -44.613 1.00 79.88 118 ILE A O 1
ATOM 952 N N . MET A 1 119 ? 36.294 9.578 -45.755 1.00 80.44 119 MET A N 1
ATOM 953 C CA . MET A 1 119 ? 35.134 8.786 -45.328 1.00 80.44 119 MET A CA 1
ATOM 954 C C . MET A 1 119 ? 35.166 8.483 -43.824 1.00 80.44 119 MET A C 1
ATOM 956 O O . MET A 1 119 ? 34.144 8.604 -43.144 1.00 80.44 119 MET A O 1
ATOM 960 N N . VAL A 1 120 ? 36.341 8.146 -43.285 1.00 82.56 120 VAL A N 1
ATOM 961 C CA . VAL A 1 120 ? 36.514 7.847 -41.856 1.00 82.56 120 VAL A CA 1
ATOM 962 C C . VAL A 1 120 ? 36.294 9.094 -41.001 1.00 82.56 120 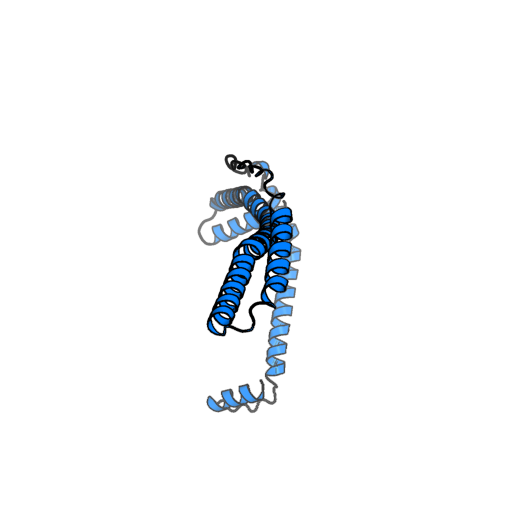VAL A C 1
ATOM 964 O O . VAL A 1 120 ? 35.506 9.047 -40.053 1.00 82.56 120 VAL A O 1
ATOM 967 N N . ILE A 1 121 ? 36.902 10.233 -41.358 1.00 81.44 121 ILE A N 1
ATOM 968 C CA . ILE A 1 121 ? 36.712 11.483 -40.606 1.00 81.44 121 ILE A CA 1
ATOM 969 C C . ILE A 1 121 ? 35.252 11.945 -40.649 1.00 81.44 121 ILE A C 1
ATOM 971 O O . ILE A 1 121 ? 34.747 12.456 -39.650 1.00 81.44 121 ILE A O 1
ATOM 975 N N . ARG A 1 122 ? 34.532 11.702 -41.755 1.00 77.88 122 ARG A N 1
ATOM 976 C CA . ARG A 1 122 ? 33.096 11.990 -41.870 1.00 77.88 122 ARG A CA 1
ATOM 977 C C . ARG A 1 122 ? 32.276 11.146 -40.895 1.00 77.88 122 ARG A C 1
ATOM 979 O O . ARG A 1 122 ? 31.443 11.697 -40.182 1.00 77.88 122 ARG A O 1
ATOM 986 N N . SER A 1 123 ? 32.533 9.841 -40.827 1.00 82.25 123 SER A N 1
ATOM 987 C CA . SER A 1 123 ? 31.840 8.932 -39.903 1.00 82.25 123 SER A CA 1
ATOM 988 C C . SER A 1 123 ? 32.088 9.298 -38.434 1.00 82.25 123 SER A C 1
ATOM 990 O O . SER A 1 123 ? 31.145 9.420 -37.646 1.00 82.25 123 SER A O 1
ATOM 992 N N . ILE A 1 124 ? 33.348 9.571 -38.080 1.00 83.06 124 ILE A N 1
ATOM 993 C CA . ILE A 1 124 ? 33.738 9.996 -36.728 1.00 83.06 124 ILE A CA 1
ATOM 994 C C . ILE A 1 124 ? 33.082 11.332 -36.377 1.00 83.06 124 ILE A C 1
ATOM 996 O O . ILE A 1 124 ? 32.516 11.470 -35.294 1.00 83.06 124 ILE A O 1
ATOM 1000 N N . SER A 1 125 ? 33.095 12.290 -37.307 1.00 79.81 125 SER A N 1
ATOM 1001 C CA . SER A 1 125 ? 32.473 13.601 -37.116 1.00 79.81 125 SER A CA 1
ATOM 1002 C C . SER A 1 125 ? 30.970 13.470 -36.879 1.00 79.81 125 SER A C 1
ATOM 1004 O O . SER A 1 125 ? 30.470 13.980 -35.884 1.00 79.81 125 SER A O 1
ATOM 1006 N N . ILE A 1 126 ? 30.246 12.725 -37.721 1.00 80.81 126 ILE A N 1
ATOM 1007 C CA . ILE A 1 126 ? 28.797 12.503 -37.558 1.00 80.81 126 ILE A CA 1
ATOM 1008 C C . ILE A 1 126 ? 28.491 11.827 -36.213 1.00 80.81 126 ILE A C 1
ATOM 1010 O O . ILE A 1 126 ? 27.562 12.234 -35.514 1.00 80.81 126 ILE A O 1
ATOM 1014 N N . THR A 1 127 ? 29.294 10.840 -35.813 1.00 82.12 127 THR A N 1
ATOM 1015 C CA . THR A 1 127 ? 29.115 10.118 -34.544 1.00 82.12 127 THR A CA 1
ATOM 1016 C C . THR A 1 127 ? 29.348 11.025 -33.334 1.00 82.12 127 THR A C 1
ATOM 1018 O O . THR A 1 127 ? 28.529 11.055 -32.413 1.00 82.12 127 THR A O 1
ATOM 1021 N N . LEU A 1 128 ? 30.425 11.819 -33.346 1.00 77.75 128 LEU A N 1
ATOM 1022 C CA . LEU A 1 128 ? 30.717 12.809 -32.304 1.00 77.75 128 LEU A CA 1
ATOM 1023 C C . LEU A 1 128 ? 29.593 13.831 -32.177 1.00 77.75 128 LEU A C 1
ATOM 1025 O O . LEU A 1 128 ? 29.179 14.165 -31.073 1.00 77.75 128 LEU A O 1
ATOM 1029 N N . ILE A 1 129 ? 29.063 14.293 -33.304 1.00 76.00 129 ILE A N 1
ATOM 1030 C CA . ILE A 1 129 ? 27.953 15.244 -33.353 1.00 76.00 129 ILE A CA 1
ATOM 1031 C C . ILE A 1 129 ? 26.695 14.648 -32.730 1.00 76.00 129 ILE A C 1
ATOM 1033 O O . ILE A 1 129 ? 26.035 15.297 -31.913 1.00 76.00 129 ILE A O 1
ATOM 1037 N N . TRP A 1 130 ? 26.382 13.400 -33.077 1.00 80.06 130 TRP A N 1
ATOM 1038 C CA . TRP A 1 130 ? 25.245 12.693 -32.506 1.00 80.06 130 TRP A CA 1
ATOM 1039 C C . TRP A 1 130 ? 25.357 12.597 -30.982 1.00 80.06 130 TRP A C 1
ATOM 1041 O O . TRP A 1 130 ? 24.416 12.909 -30.250 1.00 80.06 130 TRP A O 1
ATOM 1051 N N . PHE A 1 131 ? 26.543 12.253 -30.486 1.00 78.38 131 PHE A N 1
ATOM 1052 C CA . PHE A 1 131 ? 26.775 12.108 -29.056 1.00 78.38 131 PHE A CA 1
ATOM 1053 C C . PHE A 1 131 ? 26.812 13.454 -28.315 1.00 78.38 131 PHE A C 1
ATOM 1055 O O . PHE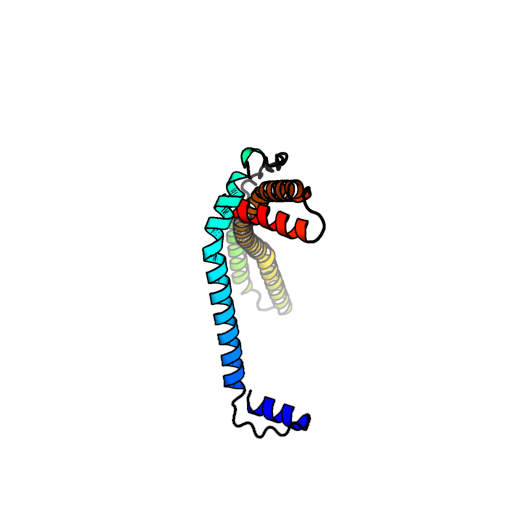 A 1 131 ? 26.265 13.580 -27.223 1.00 78.38 131 PHE A O 1
ATOM 1062 N N . LEU A 1 132 ? 27.411 14.489 -28.906 1.00 76.19 132 LEU A N 1
ATOM 1063 C CA . LEU A 1 132 ? 27.582 15.793 -28.260 1.00 76.19 132 LEU A CA 1
ATOM 1064 C C . LEU A 1 132 ? 26.328 16.666 -28.302 1.00 76.19 132 LEU A C 1
ATOM 1066 O O . LEU A 1 132 ? 26.148 17.492 -27.410 1.00 76.19 132 LEU A O 1
ATOM 1070 N N . LEU A 1 133 ? 25.462 16.512 -29.308 1.00 73.56 133 LEU A N 1
ATOM 1071 C CA . LEU A 1 133 ? 24.274 17.357 -29.457 1.00 73.56 133 LEU A CA 1
ATOM 1072 C C . LEU A 1 133 ? 22.972 16.618 -29.178 1.00 73.56 133 LEU A C 1
ATOM 1074 O O . LEU A 1 133 ? 22.138 17.113 -28.418 1.00 73.56 133 LEU A O 1
ATOM 1078 N N . ILE A 1 134 ? 22.789 15.437 -29.764 1.00 76.38 134 ILE A N 1
ATOM 1079 C CA . ILE A 1 134 ? 21.505 14.731 -29.702 1.00 76.38 134 ILE A CA 1
ATOM 1080 C C . ILE A 1 134 ? 21.357 13.994 -28.367 1.00 76.38 134 ILE A C 1
ATOM 1082 O O . ILE A 1 134 ? 20.290 14.060 -27.747 1.00 76.38 134 ILE A O 1
ATOM 1086 N N . ALA A 1 135 ? 22.426 13.381 -27.850 1.00 77.44 135 ALA A N 1
ATOM 1087 C CA . ALA A 1 135 ? 22.391 12.714 -26.546 1.00 77.44 135 ALA A CA 1
ATOM 1088 C C . ALA A 1 135 ? 22.016 13.650 -25.372 1.00 77.44 135 ALA A C 1
ATOM 1090 O O . ALA A 1 135 ? 21.086 13.324 -24.630 1.00 77.44 135 ALA A O 1
ATOM 1091 N N . PRO A 1 136 ? 22.620 14.843 -25.174 1.00 77.56 136 PRO A N 1
ATOM 1092 C CA . PRO A 1 136 ? 22.220 15.701 -24.056 1.00 77.56 136 PRO A CA 1
ATOM 1093 C C . PRO A 1 136 ? 20.795 16.245 -24.200 1.00 77.56 136 PRO A C 1
ATOM 1095 O O . PRO A 1 136 ? 20.138 16.497 -23.187 1.00 77.56 136 PRO A O 1
ATOM 1098 N N . TYR A 1 137 ? 20.297 16.432 -25.426 1.00 77.69 137 TYR A N 1
ATOM 1099 C CA . TYR A 1 137 ? 18.932 16.905 -25.658 1.00 77.69 137 TYR A CA 1
ATOM 1100 C C . TYR A 1 137 ? 17.892 15.833 -25.318 1.00 77.69 137 TYR A C 1
ATOM 1102 O O . TYR A 1 137 ? 16.935 16.105 -24.591 1.00 77.69 137 TYR A O 1
ATOM 1110 N N . THR A 1 138 ? 18.117 14.602 -25.780 1.00 76.81 138 THR A N 1
ATOM 1111 C CA . THR A 1 138 ? 17.253 13.448 -25.487 1.00 76.81 138 THR A CA 1
ATOM 1112 C C . THR A 1 138 ? 17.251 13.112 -23.997 1.00 76.81 138 THR A C 1
ATOM 1114 O O . THR A 1 138 ? 16.178 12.952 -23.415 1.00 76.81 138 THR A O 1
ATOM 1117 N N . ILE A 1 139 ? 18.414 13.129 -23.336 1.00 77.81 139 ILE A N 1
ATOM 1118 C CA . ILE A 1 139 ? 18.519 12.931 -21.882 1.00 77.81 139 ILE A CA 1
ATOM 1119 C C . ILE A 1 139 ? 17.752 14.021 -21.122 1.00 77.81 139 ILE A C 1
ATOM 1121 O O . ILE A 1 139 ? 16.998 13.706 -20.203 1.00 77.81 139 ILE A O 1
ATOM 1125 N N . LYS A 1 140 ? 17.876 15.300 -21.505 1.00 78.00 140 LYS A N 1
ATOM 1126 C CA . LYS A 1 140 ? 17.115 16.395 -20.870 1.00 78.00 140 LYS A CA 1
ATOM 1127 C C . LYS A 1 140 ? 15.607 16.247 -21.067 1.00 78.00 140 LYS A C 1
ATOM 1129 O O . LYS A 1 140 ? 14.844 16.529 -20.142 1.00 78.00 140 LYS A O 1
ATOM 1134 N N . PHE A 1 141 ? 15.170 15.816 -22.248 1.00 76.19 141 PHE A N 1
ATOM 1135 C CA . PHE A 1 141 ? 13.758 15.565 -22.528 1.00 76.19 141 PHE A CA 1
ATOM 1136 C C . PHE A 1 141 ? 13.214 14.411 -21.677 1.00 76.19 141 PHE A C 1
ATOM 1138 O O . PHE A 1 141 ? 12.195 14.571 -21.002 1.00 76.19 141 PHE A O 1
ATOM 1145 N N . LEU A 1 142 ? 13.948 13.298 -21.609 1.00 75.25 142 LEU A N 1
ATOM 1146 C CA . LEU A 1 142 ? 13.604 12.150 -20.773 1.00 75.25 142 LEU A CA 1
ATOM 1147 C C . LEU A 1 142 ? 13.560 12.529 -19.285 1.00 75.25 142 LEU A C 1
ATOM 1149 O O . LEU A 1 142 ? 12.586 12.233 -18.597 1.00 75.25 142 LEU A O 1
ATOM 1153 N N . GLN A 1 143 ? 14.557 13.272 -18.798 1.00 76.88 143 GLN A N 1
ATOM 1154 C CA . GLN A 1 143 ? 14.575 13.801 -17.432 1.00 76.88 143 GLN A CA 1
ATOM 1155 C C . GLN A 1 143 ? 13.375 14.706 -17.144 1.00 76.88 143 GLN A C 1
ATOM 1157 O O . GLN A 1 143 ? 12.849 14.684 -16.036 1.00 76.88 143 GLN A O 1
ATOM 1162 N N . ARG A 1 144 ? 12.906 15.498 -18.115 1.00 80.25 144 ARG A N 1
ATOM 1163 C CA . ARG A 1 144 ? 11.721 16.351 -17.947 1.00 80.25 144 ARG A CA 1
ATOM 1164 C C . ARG A 1 144 ? 10.446 15.524 -17.778 1.00 80.25 144 ARG A C 1
ATOM 1166 O O . ARG A 1 144 ? 9.636 15.858 -16.916 1.00 80.25 144 ARG A O 1
ATOM 1173 N N . ILE A 1 145 ? 10.288 14.448 -18.549 1.00 77.19 145 ILE A N 1
ATOM 1174 C CA . ILE A 1 145 ? 9.157 13.514 -18.420 1.00 77.19 145 ILE A CA 1
ATOM 1175 C C . ILE A 1 145 ? 9.210 12.800 -17.065 1.00 77.19 145 ILE A C 1
ATOM 1177 O O . ILE A 1 145 ? 8.229 12.819 -16.320 1.00 77.19 145 ILE A O 1
ATOM 1181 N N . LEU A 1 146 ? 10.372 12.244 -16.712 1.00 71.94 146 LEU A N 1
ATOM 1182 C CA . LEU A 1 146 ? 10.576 11.535 -15.448 1.00 71.94 146 LEU A CA 1
ATOM 1183 C C . LEU A 1 146 ? 10.373 12.449 -14.239 1.00 71.94 146 LEU A C 1
ATOM 1185 O O . LEU A 1 146 ? 9.725 12.050 -13.279 1.00 71.94 146 LEU A O 1
ATOM 1189 N N . ASN A 1 147 ? 10.855 13.692 -14.286 1.00 74.38 147 ASN A N 1
ATOM 1190 C CA . ASN A 1 147 ? 10.652 14.652 -13.202 1.00 74.38 147 ASN A CA 1
ATOM 1191 C C . ASN A 1 147 ? 9.191 15.089 -13.078 1.00 74.38 147 ASN A C 1
ATOM 1193 O O . ASN A 1 147 ? 8.731 15.302 -11.961 1.00 74.38 147 ASN A O 1
ATOM 1197 N N . LYS A 1 148 ? 8.447 15.200 -14.188 1.00 72.00 148 LYS A N 1
ATOM 1198 C CA . LYS A 1 148 ? 7.007 15.494 -14.150 1.00 72.00 148 LYS A CA 1
ATOM 1199 C C . LYS A 1 148 ? 6.245 14.366 -13.448 1.00 72.00 148 LYS A C 1
ATOM 1201 O O . LYS A 1 148 ? 5.467 14.645 -12.545 1.00 72.00 148 LYS A O 1
ATOM 1206 N N . LYS A 1 149 ? 6.550 13.110 -13.795 1.00 67.56 149 LYS A N 1
ATOM 1207 C CA . LYS A 1 149 ? 5.969 11.918 -13.159 1.00 67.56 149 LYS A CA 1
ATOM 1208 C C . LYS A 1 149 ? 6.397 11.761 -11.701 1.00 67.56 149 LYS A C 1
ATOM 1210 O O . LYS A 1 149 ? 5.564 11.520 -10.842 1.00 67.56 149 LYS A O 1
ATOM 1215 N N . LYS A 1 150 ? 7.675 11.989 -11.393 1.00 64.75 150 LYS A N 1
ATOM 1216 C CA . LYS A 1 150 ? 8.184 12.003 -10.017 1.00 64.75 150 LYS A CA 1
ATOM 1217 C C . LYS A 1 150 ? 7.475 13.050 -9.165 1.00 64.75 150 LYS A C 1
ATOM 1219 O O . LYS A 1 150 ? 7.246 12.791 -7.999 1.00 64.75 150 LYS A O 1
ATOM 1224 N N . ASN A 1 151 ? 7.157 14.222 -9.713 1.00 66.06 151 ASN A N 1
ATOM 1225 C CA . ASN A 1 151 ? 6.486 15.279 -8.960 1.00 66.06 151 ASN A CA 1
ATOM 1226 C C . ASN A 1 151 ? 4.994 14.971 -8.733 1.00 66.06 151 ASN A C 1
ATOM 1228 O O . ASN A 1 151 ? 4.483 15.325 -7.684 1.00 66.06 151 ASN A O 1
ATOM 1232 N N . GLU A 1 152 ? 4.337 14.287 -9.676 1.00 67.31 152 GLU A N 1
ATOM 1233 C CA . GLU A 1 152 ? 2.961 13.774 -9.545 1.00 67.31 152 GLU A CA 1
ATOM 1234 C C . GLU A 1 152 ? 2.874 12.728 -8.417 1.00 67.31 152 GLU A C 1
ATOM 1236 O O . GLU A 1 152 ? 2.149 12.925 -7.446 1.00 67.31 152 GLU A O 1
ATOM 1241 N N . TYR A 1 153 ? 3.730 11.701 -8.452 1.00 65.38 153 TYR A N 1
ATOM 1242 C CA . TYR A 1 153 ? 3.772 10.679 -7.398 1.00 65.38 153 TYR A CA 1
ATOM 1243 C C . TYR A 1 153 ? 4.358 11.182 -6.076 1.00 65.38 153 TYR A C 1
ATOM 1245 O O . TYR A 1 153 ? 3.991 10.686 -5.020 1.00 65.38 153 TYR A O 1
ATOM 1253 N N . ALA A 1 154 ? 5.267 12.161 -6.093 1.00 70.44 154 ALA A N 1
ATOM 1254 C CA . ALA A 1 154 ? 5.813 12.724 -4.858 1.00 70.44 154 ALA A CA 1
ATOM 1255 C C . ALA A 1 154 ? 4.730 13.411 -4.025 1.00 70.44 154 ALA A C 1
ATOM 1257 O O . ALA A 1 154 ? 4.795 13.326 -2.808 1.00 70.44 154 ALA A O 1
ATOM 1258 N N . THR A 1 155 ? 3.742 14.048 -4.659 1.00 73.31 155 THR A N 1
ATOM 1259 C CA . THR A 1 155 ? 2.620 14.666 -3.942 1.00 73.31 155 THR A CA 1
ATOM 1260 C C . THR A 1 155 ? 1.690 13.615 -3.340 1.00 73.31 155 THR A C 1
ATOM 1262 O O . THR A 1 155 ? 1.302 13.749 -2.187 1.00 73.31 155 THR A O 1
ATOM 1265 N N . GLU A 1 156 ? 1.385 12.535 -4.062 1.00 71.19 156 GLU A N 1
ATOM 1266 C CA . GLU A 1 156 ? 0.604 11.416 -3.510 1.00 71.19 156 GLU A CA 1
ATOM 1267 C C . GLU A 1 156 ? 1.330 10.733 -2.345 1.00 71.19 156 GLU A C 1
ATOM 1269 O O . GLU A 1 156 ? 0.740 10.469 -1.301 1.00 71.19 156 GLU A O 1
ATOM 1274 N N . VAL A 1 157 ? 2.635 10.503 -2.495 1.00 75.06 157 VAL A N 1
ATOM 1275 C CA . VAL A 1 157 ? 3.480 9.922 -1.449 1.00 75.06 157 VAL A CA 1
ATOM 1276 C C . VAL A 1 157 ? 3.573 10.854 -0.238 1.00 75.06 157 VAL A C 1
ATOM 1278 O O . VAL A 1 157 ? 3.436 10.385 0.886 1.00 75.06 157 VAL A O 1
ATOM 1281 N N . GLU A 1 158 ? 3.748 12.164 -0.438 1.00 76.62 158 GLU A N 1
ATOM 1282 C CA . GLU A 1 158 ? 3.744 13.168 0.637 1.00 76.62 158 GLU A CA 1
ATOM 1283 C C . GLU A 1 158 ? 2.398 13.191 1.376 1.00 76.62 158 GLU A C 1
ATOM 1285 O O . GLU A 1 158 ? 2.386 13.213 2.603 1.00 76.62 158 GLU A O 1
ATOM 1290 N N . ASN A 1 159 ? 1.274 13.073 0.662 1.00 76.75 159 ASN A N 1
ATOM 1291 C CA . ASN A 1 159 ? -0.047 12.953 1.279 1.00 76.75 159 ASN A CA 1
ATOM 1292 C C . ASN A 1 159 ? -0.166 11.689 2.141 1.00 76.75 159 ASN A C 1
ATOM 1294 O O . ASN A 1 159 ? -0.630 11.775 3.272 1.00 76.75 159 ASN A O 1
ATOM 1298 N N . ILE A 1 160 ? 0.304 10.533 1.658 1.00 79.94 160 ILE A N 1
ATOM 1299 C CA . ILE A 1 160 ? 0.324 9.294 2.454 1.00 79.94 160 ILE A CA 1
ATOM 1300 C C . ILE A 1 160 ? 1.199 9.470 3.702 1.00 79.94 160 ILE A C 1
ATOM 1302 O O . ILE A 1 160 ? 0.791 9.086 4.795 1.00 79.94 160 ILE A O 1
ATOM 1306 N N . PHE A 1 161 ? 2.381 10.083 3.568 1.00 75.69 161 PHE A N 1
ATOM 1307 C CA . PHE A 1 161 ? 3.262 10.358 4.706 1.00 75.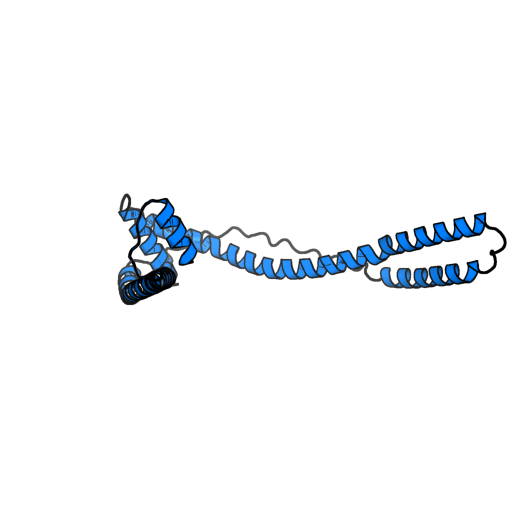69 161 PHE A CA 1
ATOM 1308 C C . PHE A 1 161 ? 2.631 11.301 5.734 1.00 75.69 161 PHE A C 1
ATOM 1310 O O . PHE A 1 161 ? 2.885 11.125 6.922 1.00 75.69 161 PHE A O 1
ATOM 1317 N N . ASN A 1 162 ? 1.792 12.246 5.305 1.00 80.81 162 ASN A N 1
ATOM 1318 C CA . ASN A 1 162 ? 1.070 13.147 6.205 1.00 80.81 162 ASN A CA 1
ATOM 1319 C C . ASN A 1 162 ? -0.057 12.444 6.984 1.00 80.81 162 ASN A C 1
ATOM 1321 O O . ASN A 1 162 ? -0.369 12.885 8.083 1.00 80.81 162 ASN A O 1
ATOM 1325 N N . LEU A 1 163 ? -0.610 11.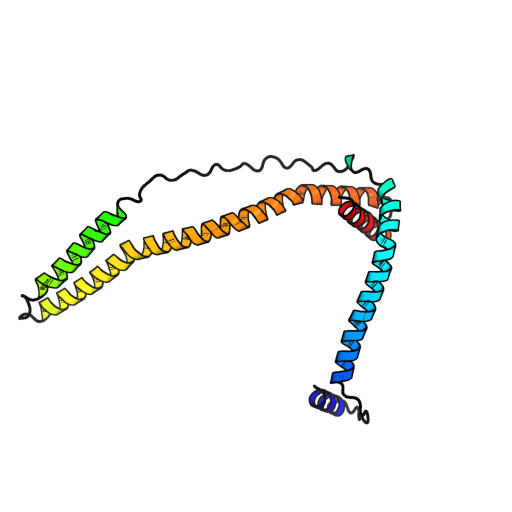336 6.473 1.00 83.00 163 LEU A N 1
ATOM 1326 C CA . LEU A 1 163 ? -1.629 10.529 7.167 1.00 83.00 163 LEU A CA 1
ATOM 1327 C C . LEU A 1 163 ? -1.026 9.547 8.190 1.00 83.00 163 LEU A C 1
ATOM 1329 O O . LEU A 1 163 ? -1.701 9.099 9.115 1.00 83.00 163 LEU A O 1
ATOM 1333 N N . LEU A 1 164 ? 0.258 9.186 8.058 1.00 82.00 164 LEU A N 1
ATOM 1334 C CA . LEU A 1 164 ? 0.901 8.213 8.956 1.00 82.00 164 LEU A CA 1
ATOM 1335 C C . LEU A 1 164 ? 0.904 8.622 10.443 1.00 82.00 164 LEU A C 1
ATOM 1337 O O . LEU A 1 164 ? 0.670 7.746 11.281 1.00 82.00 164 LEU A O 1
ATOM 1341 N N . PRO A 1 165 ? 1.174 9.888 10.822 1.00 83.19 165 PRO A N 1
ATOM 1342 C CA . PRO A 1 165 ? 1.124 10.323 12.217 1.00 83.19 165 PRO A CA 1
ATOM 1343 C C . PRO A 1 165 ? -0.275 10.192 12.820 1.00 83.19 165 PRO A C 1
ATOM 1345 O O . PRO A 1 165 ? -0.401 9.742 13.960 1.00 83.19 165 PRO A O 1
ATOM 1348 N N . GLU A 1 166 ? -1.309 10.514 12.041 1.00 83.88 166 GLU A N 1
ATOM 1349 C CA . GLU A 1 166 ? -2.714 10.359 12.426 1.00 83.88 166 GLU A CA 1
ATOM 1350 C C . GLU A 1 166 ? -3.029 8.875 12.645 1.00 83.88 166 GLU A C 1
ATOM 1352 O O . GLU A 1 166 ? -3.392 8.477 13.752 1.00 83.88 166 GLU A O 1
ATOM 1357 N N . MET A 1 167 ? -2.725 8.012 11.669 1.00 85.69 167 MET A N 1
ATOM 1358 C CA . MET A 1 167 ? -2.898 6.559 11.805 1.00 85.69 167 MET A CA 1
ATOM 1359 C C . MET A 1 167 ? -2.157 5.982 13.021 1.00 85.69 167 MET A C 1
ATOM 1361 O O . MET A 1 167 ? -2.693 5.142 13.748 1.00 85.69 167 MET A O 1
ATOM 1365 N N . LYS A 1 168 ? -0.923 6.435 13.278 1.00 86.44 168 LYS A N 1
ATOM 1366 C CA . LYS A 1 168 ? -0.129 6.021 14.444 1.00 86.44 168 LYS A CA 1
ATOM 1367 C C . LYS A 1 168 ? -0.824 6.418 15.749 1.00 86.44 168 LYS A C 1
ATOM 1369 O O . LYS A 1 168 ? -0.847 5.613 16.684 1.00 86.44 168 LYS A O 1
ATOM 1374 N N . ALA A 1 169 ? -1.385 7.624 15.823 1.00 87.94 169 ALA A N 1
ATOM 1375 C CA . ALA A 1 169 ? -2.120 8.098 16.991 1.00 87.94 169 ALA A CA 1
ATOM 1376 C C . ALA A 1 169 ? -3.394 7.272 17.232 1.00 87.94 169 ALA A C 1
ATOM 1378 O O . ALA A 1 169 ? -3.598 6.803 18.355 1.00 87.94 169 ALA A O 1
ATOM 1379 N N . LEU A 1 170 ? -4.176 6.986 16.181 1.00 90.31 170 LEU A N 1
ATOM 1380 C CA . LEU A 1 170 ? -5.379 6.142 16.251 1.00 90.31 170 LEU A CA 1
ATOM 1381 C C . LEU A 1 170 ? -5.056 4.727 16.755 1.00 90.31 170 LEU A C 1
ATOM 1383 O O . LEU A 1 170 ? -5.719 4.201 17.656 1.00 90.31 170 LEU A O 1
ATOM 1387 N N . VAL A 1 171 ? -4.003 4.106 16.209 1.00 91.06 171 VAL A N 1
ATOM 1388 C CA . VAL A 1 171 ? -3.554 2.763 16.610 1.00 91.06 171 VAL A CA 1
ATOM 1389 C C . VAL A 1 171 ? -3.075 2.759 18.059 1.00 91.06 171 VAL A C 1
ATOM 1391 O O . VAL A 1 171 ? -3.459 1.874 18.826 1.00 91.06 171 VAL A O 1
ATOM 1394 N N . LYS A 1 172 ? -2.271 3.751 18.461 1.00 91.00 172 LYS A N 1
ATOM 1395 C CA . LYS A 1 172 ? -1.782 3.879 19.840 1.00 91.00 172 LYS A CA 1
ATOM 1396 C C . LYS A 1 172 ? -2.947 4.023 20.817 1.00 91.00 172 LYS A C 1
ATOM 1398 O O . LYS A 1 172 ? -3.016 3.268 21.785 1.00 91.00 172 LYS A O 1
ATOM 1403 N N . PHE A 1 173 ? -3.883 4.926 20.538 1.00 91.00 173 PHE A N 1
ATOM 1404 C CA . PHE A 1 173 ? -5.083 5.123 21.350 1.00 91.00 173 PHE A CA 1
ATOM 1405 C C . PHE A 1 173 ? -5.904 3.831 21.477 1.00 91.00 173 PHE A C 1
ATOM 1407 O O . PHE A 1 173 ? -6.207 3.387 22.587 1.00 91.00 173 PHE A O 1
ATOM 1414 N N . SER A 1 174 ? -6.188 3.172 20.350 1.00 91.94 174 SER A N 1
ATOM 1415 C CA . SER A 1 174 ? -6.958 1.922 20.313 1.00 91.94 174 SER A CA 1
ATOM 1416 C C . SER A 1 174 ? -6.277 0.804 21.107 1.00 91.94 174 SER A C 1
ATOM 1418 O O . SER A 1 174 ? -6.929 0.022 21.805 1.00 91.94 174 SER A O 1
ATOM 1420 N N . TRP A 1 175 ? -4.946 0.721 21.033 1.00 93.38 175 TRP A N 1
ATOM 1421 C CA . TRP A 1 175 ? -4.163 -0.272 21.762 1.00 93.38 175 TRP A CA 1
ATOM 1422 C C . TRP A 1 175 ? -4.178 -0.035 23.272 1.00 93.38 175 TRP A C 1
ATOM 1424 O O . TRP A 1 175 ? -4.309 -0.997 24.035 1.00 93.38 175 TRP A O 1
ATOM 1434 N N . GLU A 1 176 ? -4.096 1.223 23.705 1.00 91.31 176 GLU A N 1
ATOM 1435 C CA . GLU A 1 176 ? -4.187 1.612 25.113 1.00 91.31 176 GLU A CA 1
ATOM 1436 C C . GLU A 1 176 ? -5.576 1.315 25.692 1.00 91.31 176 GLU A C 1
ATOM 1438 O O . GLU A 1 176 ? -5.672 0.643 26.720 1.00 91.31 176 GLU A O 1
ATOM 1443 N N . LYS A 1 177 ? -6.659 1.688 24.996 1.00 89.88 177 LYS A N 1
ATOM 1444 C CA . LYS A 1 177 ? -8.036 1.379 25.429 1.00 89.88 177 LYS A CA 1
ATOM 1445 C C . LYS A 1 177 ? -8.314 -0.127 25.477 1.00 89.88 177 LYS A C 1
ATOM 1447 O O . LYS A 1 177 ? -9.067 -0.597 26.328 1.00 89.88 177 LYS A O 1
ATOM 1452 N N . SER A 1 178 ? -7.656 -0.919 24.627 1.00 92.50 178 SER A N 1
ATOM 1453 C CA . SER A 1 178 ? -7.815 -2.380 24.627 1.00 92.50 178 SER A CA 1
ATOM 1454 C C . SER A 1 178 ? -7.203 -3.093 25.843 1.00 92.50 178 SER A C 1
ATOM 1456 O O . SER A 1 178 ? -7.542 -4.255 26.080 1.00 92.50 178 SER A O 1
ATOM 1458 N N . LYS A 1 179 ? -6.335 -2.431 26.632 1.00 91.50 179 LYS A N 1
ATOM 1459 C CA . LYS A 1 179 ? -5.618 -3.035 27.777 1.00 91.50 179 LYS A CA 1
ATOM 1460 C C . LYS A 1 179 ? -6.532 -3.605 28.863 1.00 91.50 179 LYS A C 1
ATOM 1462 O O . LYS A 1 179 ? -6.085 -4.442 29.640 1.00 91.50 179 LYS A O 1
ATOM 1467 N N . VAL A 1 180 ? -7.803 -3.201 28.887 1.00 92.31 180 VAL A N 1
ATOM 1468 C CA . VAL A 1 180 ? -8.835 -3.741 29.789 1.00 92.31 180 VAL A CA 1
ATOM 1469 C C . VAL A 1 180 ? -9.046 -5.251 29.587 1.00 92.31 180 VAL A C 1
ATOM 1471 O O . VAL A 1 180 ? -9.468 -5.943 30.511 1.00 92.31 180 VAL A O 1
ATOM 1474 N N . LYS A 1 181 ? -8.741 -5.795 28.398 1.00 91.88 181 LYS A N 1
ATOM 1475 C CA . LYS A 1 181 ? -8.814 -7.235 28.102 1.00 91.88 181 LYS A CA 1
ATOM 1476 C C . LYS A 1 181 ? -7.430 -7.831 27.843 1.00 91.88 181 LYS A C 1
ATOM 1478 O O . LYS A 1 181 ? -6.504 -7.146 27.415 1.00 91.88 181 LYS A O 1
ATOM 1483 N N . THR A 1 182 ? -7.310 -9.144 28.031 1.00 92.12 182 THR A N 1
ATOM 1484 C CA . THR A 1 182 ? -6.092 -9.923 27.755 1.00 92.12 182 THR A CA 1
ATOM 1485 C C . THR A 1 182 ? -6.315 -10.946 26.628 1.00 92.12 182 THR A C 1
ATOM 1487 O O . THR A 1 182 ? -7.450 -11.247 26.243 1.00 92.12 182 THR A O 1
ATOM 1490 N N . GLY A 1 183 ? -5.220 -11.443 26.039 1.00 91.56 183 GLY A N 1
ATOM 1491 C CA . GLY A 1 183 ? -5.240 -12.482 24.999 1.00 91.56 183 GLY A CA 1
ATOM 1492 C C . GLY A 1 183 ? -6.054 -12.119 23.748 1.00 91.56 183 GLY A C 1
ATOM 1493 O O . GLY A 1 183 ? -6.014 -10.988 23.264 1.00 91.56 183 GLY A O 1
ATOM 1494 N N . TYR A 1 184 ? -6.827 -13.080 23.230 1.00 91.75 184 TYR A N 1
ATOM 1495 C CA . TYR A 1 184 ? -7.676 -12.892 22.043 1.00 91.75 184 TYR A CA 1
ATOM 1496 C C . TYR A 1 184 ? -8.745 -11.802 22.235 1.00 91.75 184 TYR A C 1
ATOM 1498 O O . TYR A 1 184 ? -9.063 -11.053 21.309 1.00 91.75 184 TYR A O 1
ATOM 1506 N N . GLY A 1 185 ? -9.261 -11.656 23.461 1.00 90.38 185 GLY A N 1
ATOM 1507 C CA . GLY A 1 185 ? -10.236 -10.619 23.800 1.00 90.38 185 GLY A CA 1
ATOM 1508 C C . GLY A 1 185 ? -9.685 -9.205 23.612 1.00 90.38 185 GLY A C 1
ATOM 1509 O O . GLY A 1 185 ? -10.437 -8.312 23.217 1.00 90.38 185 GLY A O 1
ATOM 1510 N N . ARG A 1 186 ? -8.375 -9.018 23.826 1.00 92.19 186 ARG A N 1
ATOM 1511 C CA . ARG A 1 186 ? -7.678 -7.755 23.567 1.00 92.19 186 ARG A CA 1
ATOM 1512 C C . ARG A 1 186 ? -7.641 -7.423 22.084 1.00 92.19 186 ARG A C 1
ATOM 1514 O O . ARG A 1 186 ? -7.988 -6.311 21.714 1.00 92.19 186 ARG A O 1
ATOM 1521 N N . ILE A 1 187 ? -7.263 -8.387 21.244 1.00 92.44 187 ILE A N 1
ATOM 1522 C CA . ILE A 1 187 ? -7.145 -8.192 19.790 1.00 92.44 187 ILE A CA 1
ATOM 1523 C C . ILE A 1 187 ? -8.509 -7.835 19.193 1.00 92.44 187 ILE A C 1
ATOM 1525 O O . ILE A 1 187 ? -8.618 -6.872 18.440 1.00 92.44 187 ILE A O 1
ATOM 1529 N N . LYS A 1 188 ? -9.571 -8.548 19.592 1.00 92.25 188 LYS A N 1
ATOM 1530 C CA . LYS A 1 188 ? -10.941 -8.234 19.164 1.00 92.25 188 LYS A CA 1
ATOM 1531 C C . LYS A 1 188 ? -11.358 -6.817 19.573 1.00 92.25 188 LYS A C 1
ATOM 1533 O O . LYS A 1 188 ? -11.965 -6.108 18.774 1.00 92.25 188 LYS A O 1
ATOM 1538 N N . LEU A 1 189 ? -11.047 -6.409 20.806 1.00 91.75 189 LEU A N 1
ATOM 1539 C CA . LEU A 1 189 ? -11.390 -5.081 21.323 1.00 91.75 189 LEU A CA 1
ATOM 1540 C C . LEU A 1 189 ? -10.578 -3.968 20.644 1.00 91.75 189 LEU A C 1
ATOM 1542 O O . LEU A 1 189 ? -11.136 -2.942 20.280 1.00 91.75 189 LEU A O 1
ATOM 1546 N N . PHE A 1 190 ? -9.288 -4.197 20.409 1.00 93.81 190 PHE A N 1
ATOM 1547 C CA . PHE A 1 190 ? -8.422 -3.303 19.645 1.00 93.81 190 PHE A CA 1
ATOM 1548 C C . PHE A 1 190 ? -8.955 -3.075 18.225 1.00 93.81 190 PHE A C 1
ATOM 1550 O O . PHE A 1 190 ? -9.163 -1.932 17.833 1.00 93.81 190 PHE A O 1
ATOM 1557 N N . LEU A 1 191 ? -9.244 -4.154 17.485 1.00 92.31 191 LEU A N 1
ATOM 1558 C CA . LEU A 1 191 ? -9.811 -4.064 16.135 1.00 92.31 191 LEU A CA 1
ATOM 1559 C C . LEU A 1 191 ? -11.165 -3.348 16.130 1.00 92.31 191 LEU A C 1
ATOM 1561 O O . LEU A 1 191 ? -11.469 -2.632 15.183 1.00 92.31 191 LEU A O 1
ATOM 1565 N N . SER A 1 192 ? -11.951 -3.512 17.198 1.00 91.25 192 SER A N 1
ATOM 1566 C CA . SER A 1 192 ? -13.221 -2.804 17.372 1.00 91.25 192 SER A CA 1
ATOM 1567 C C . SER A 1 192 ? -13.016 -1.291 17.456 1.00 91.25 192 SER A C 1
ATOM 1569 O O . SER A 1 192 ? -13.655 -0.563 16.707 1.00 91.25 192 SER A O 1
ATOM 1571 N N . TYR A 1 193 ? -12.095 -0.823 18.307 1.00 91.75 193 TYR A N 1
ATOM 1572 C CA . TYR A 1 193 ? -11.768 0.604 18.405 1.00 91.75 193 TYR A CA 1
ATOM 1573 C C . TYR A 1 193 ? -11.236 1.161 17.084 1.00 91.75 193 TYR A C 1
ATOM 1575 O O . TYR A 1 193 ? -11.758 2.161 16.611 1.00 91.75 193 TYR A O 1
ATOM 1583 N N . VAL A 1 194 ? -10.267 0.487 16.454 1.00 91.81 194 VAL A N 1
ATOM 1584 C CA . VAL A 1 194 ? -9.697 0.938 15.172 1.00 91.81 194 VAL A CA 1
ATOM 1585 C C . VAL A 1 194 ? -10.784 1.084 14.109 1.00 91.81 194 VAL A C 1
ATOM 1587 O O . VAL A 1 194 ? -10.863 2.110 13.445 1.00 91.81 194 VAL A O 1
ATOM 1590 N N . PHE A 1 195 ? -11.642 0.076 13.962 1.00 90.94 195 PHE A N 1
ATOM 1591 C CA . PHE A 1 195 ? -12.669 0.076 12.927 1.00 90.94 195 PHE A CA 1
ATOM 1592 C C . PHE A 1 195 ? -13.761 1.119 13.179 1.00 90.94 195 PHE A C 1
ATOM 1594 O O . PHE A 1 195 ? -14.210 1.768 12.242 1.00 90.94 195 PHE A O 1
ATOM 1601 N N . VAL A 1 196 ? -14.182 1.296 14.434 1.00 90.94 196 VAL A N 1
ATOM 1602 C CA . VAL A 1 196 ? -15.190 2.301 14.790 1.00 90.94 196 VAL A CA 1
ATOM 1603 C C . VAL A 1 196 ? -14.646 3.712 14.592 1.00 90.94 196 VAL A C 1
ATOM 1605 O O . VAL A 1 196 ? -15.351 4.535 14.025 1.00 90.94 196 VAL A O 1
ATOM 1608 N N . ILE A 1 197 ? -13.407 3.988 15.009 1.00 89.44 197 ILE A N 1
ATOM 1609 C CA . ILE A 1 197 ? -12.804 5.317 14.852 1.00 89.44 197 ILE A CA 1
ATOM 1610 C C . ILE A 1 197 ? -12.700 5.689 13.366 1.00 89.44 197 ILE A C 1
ATOM 1612 O O . ILE A 1 197 ? -13.166 6.755 12.987 1.00 89.44 197 ILE A O 1
ATOM 1616 N N . ILE A 1 198 ? -12.208 4.773 12.521 1.00 89.06 198 ILE A N 1
ATOM 1617 C CA . ILE A 1 198 ? -12.104 4.980 11.063 1.00 89.06 198 ILE A CA 1
ATOM 1618 C C . ILE A 1 198 ? -13.474 5.196 10.396 1.00 89.06 198 ILE A C 1
ATOM 1620 O O . ILE A 1 198 ? -13.544 5.800 9.335 1.00 89.06 198 ILE A O 1
ATOM 1624 N N . LEU A 1 199 ? -14.560 4.663 10.964 1.00 87.25 199 LEU A N 1
ATOM 1625 C CA . LEU A 1 199 ? -15.910 4.835 10.413 1.00 87.25 199 LEU A CA 1
ATOM 1626 C C . LEU 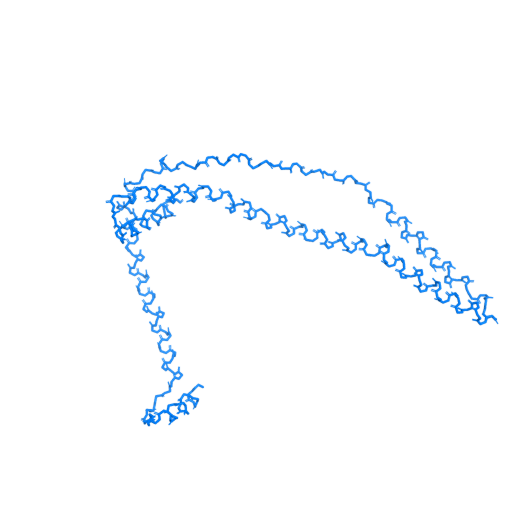A 1 199 ? -16.613 6.120 10.864 1.00 87.25 199 LEU A C 1
ATOM 1628 O O . LEU A 1 199 ? -17.638 6.467 10.277 1.00 87.25 199 LEU A O 1
ATOM 1632 N N . ILE A 1 200 ? -16.144 6.749 11.942 1.00 83.31 200 ILE A N 1
ATOM 1633 C CA . ILE A 1 200 ? -16.721 7.990 12.478 1.00 83.31 200 ILE A CA 1
ATOM 1634 C C . ILE A 1 200 ? -16.025 9.220 11.885 1.00 83.31 200 ILE A C 1
ATOM 1636 O O . ILE A 1 200 ? -16.681 10.248 11.721 1.00 83.31 200 ILE A O 1
ATOM 1640 N N . GLU A 1 201 ? -14.723 9.113 11.615 1.00 71.69 201 GLU A N 1
ATOM 1641 C CA . GLU A 1 201 ? -13.903 10.131 10.943 1.00 71.69 201 GLU A CA 1
ATOM 1642 C C . GLU A 1 201 ? -14.256 10.272 9.453 1.00 71.69 201 GLU A C 1
ATOM 1644 O O . GLU A 1 201 ? -14.390 11.432 8.998 1.00 71.69 201 GLU A O 1
#

Secondary structure (DSSP, 8-state):
-HHHHHHHHHHTT--------HHHHHHHHHHHHHHHHHHHHHHHHHHHHHHHHHHHTT--GGG---------------------SHHHHHHHHHHHHHHHHHHTTTT-TT-HHHHHHHHHHHHHHHHHHIIIIIHHHHHHHHHHHHHHHHHHHHHHHHHHHHHHHHHHHHHHHHHHHGGGS-HHHHHHHHHHHHHHHHHH-

Sequence (201 aa):
IDIFIKFVLNQFFISSNLNISFSYLIILVYVFIHILGGISSGIIAIRIPKWVSNFAHDIDLSQIVPESTSEIVKMKRKSKKWFSKLSGILFFSLALFLIVLSYTTSSFESNLPIKIAIMVIRSISITLIWFLLIAPYTIKFLQRILNKKKNEYATEVENIFNLLPEMKALVKFSWEKSKVKTGYGRIKLFLSYVFVIILIE

Foldseek 3Di:
DQVVVCVVCVVVVNPPPDPDRVVVVVVVVVVVVVVVVVVVVVVVVVCVVVLLVVVVVVDDCVQLDQPDDDDPPPDDDDDDDDPPPPLVVVVVVVVVVLVCLVPVPPVPPPDPVVVVVSVVVNVVSVVCCCCVRVVVVVVVVVVVVVVVVCVVVVVVVVVVVVCVSSLVSQLVVLLVVLPVDDDPSSVVSSVSSSVSVVVVD